Protein 4ILV (pdb70)

Foldseek 3Di:
DADDFADPDPQDDPDAAADQELDDPPADAFKEKEKEFEAEPVRAGAWFKKKWKAAAGQAGHGDPPDRRRTHMDTAHPRRMGMHIGHFHHDDPQDWGWMWIWIGGPPGDIGTHIAHEPPTPCLVVRPRRDPSRYWDWDDDPSHIYTYDYHYDHDDD/DPPPFDDFDDQDDQDDPDAAADQELDDPPADAFKEKEKEFEAENVRAGAWFKKKWKAAAGQAQHGDNPDRRRTHIYTAHPRRMGMHIHHFGHDDPQDWGWMWIWIGRVPHDIGTHIAHEPPTPCLVVRPRRDPSRYWDWDDDVRHIYTYDYGYDHDD

Organism: Streptomyces sp. (strain SirexAA-E / ActE) (NCBI:txid862751)

B-factor: mean 39.48, std 14.82, range [15.06, 127.81]

InterPro domains:
  IPR000627 Intradiol ring-cleavage dioxygenase, C-terminal [PF00775] (84-201)
  IPR003610 Carbohydrate binding module family 5/12 [PF02839] (248-289)
  IPR003610 Carbohydrate binding module family 5/12 [SM00495] (245-291)
  IPR006311 Twin-arginine translocation pathway, signal sequence [PS51318] (1-56)
  IPR015889 Intradiol ring-cleavage dioxygenase, core [G3DSA:2.60.130.10] (74-230)
  IPR015889 Intradiol ring-cleavage dioxygenase, core [SSF49482] (76-228)
  IPR036573 Carbohydrate-binding module superfamily 5/12 [SSF51055] (248-289)
  IPR050770 Intradiol Ring-Cleavage Dioxygenase [PTHR33711] (16-232)

Secondary structure (DSSP, 8-state):
-PPPP----TT--S-PPB-SB---TTS-S-EEEEEEEEE-TTS-B-SS-EEEEE---TTS---SSS-TTEEEEE--TT-EEEEEEEPPPPBTTB-SEEEEEEE-TTSPPEEEEEE-TT-GGGTT-TT--GGGBPEEEEETTEEEEE--EE-----/---SPPPP----TT--SSPPB-SB---TTS-S-EEEEEEEEE-TTS-B--S-EEEEE---TTS---SSS-TTEEEEE--TT-EEEEEEEPPPPBTTB-SEEEEEEE-TTSPPEEEEEE-TT-GGGTT-TT--GGGBPEEEEETTEEEEE--EE-S--

Radius of gyration: 21.74 Å; Cα contacts (8 Å, |Δi|>4): 785; chains: 2; bounding box: 46×44×64 Å

Solvent-accessible surface area: 14385 Å² total; per-residue (Å²): 143,83,11,45,102,30,124,71,26,111,66,40,34,84,128,10,41,106,92,68,43,22,14,78,113,99,32,96,34,57,67,2,51,0,43,9,98,0,47,1,151,49,97,113,67,22,82,31,0,37,0,14,1,3,2,1,47,54,24,0,35,24,40,86,137,24,66,54,22,3,0,34,15,124,5,36,102,83,0,35,5,63,0,107,0,3,9,1,7,25,18,36,47,34,1,43,4,0,6,0,26,1,64,5,96,84,112,102,71,36,24,0,1,0,0,2,60,56,23,27,2,22,75,28,12,105,63,43,40,90,62,0,58,2,110,35,169,96,44,71,128,5,82,67,2,74,17,66,0,25,14,82,28,78,84,168,16,100,116,57,15,46,107,24,106,73,19,107,85,42,36,82,132,9,42,101,87,68,42,20,14,80,113,100,34,94,34,68,68,2,46,0,18,4,22,0,1,3,125,70,24,121,31,30,83,27,0,49,0,15,1,5,2,1,47,59,65,11,60,32,37,93,131,26,67,50,22,4,0,33,14,121,5,37,99,73,0,36,5,63,0,105,0,4,13,1,9,70,36,124,66,34,2,44,4,1,8,0,30,1,46,4,88,81,131,124,75,28,21,0,1,0,0,0,51,78,23,103,69,21,126,107,15,112,56,46,39,90,62,0,59,2,38,20,30,98,40,74,131,6,67,48,0,7,16,33,0,21,14,91,24,117

Structure (mmCIF, N/CA/C/O backbone):
data_4ILV
#
_entry.id   4ILV
#
_cell.length_a   62.463
_cell.length_b   62.463
_cell.length_c   195.997
_cell.angle_alpha   90.000
_cell.angle_beta   90.000
_cell.angle_gamma   90.000
#
_symmetry.space_group_name_H-M   'P 43 21 2'
#
loop_
_entity.id
_entity.type
_entity.pdbx_description
1 polymer 'Intradiol ring-cleavage dioxygenase'
2 non-polymer 'FE (III) ION'
3 non-polymer 1,2-ETHANEDIOL
4 water water
#
loop_
_atom_site.group_PDB
_atom_si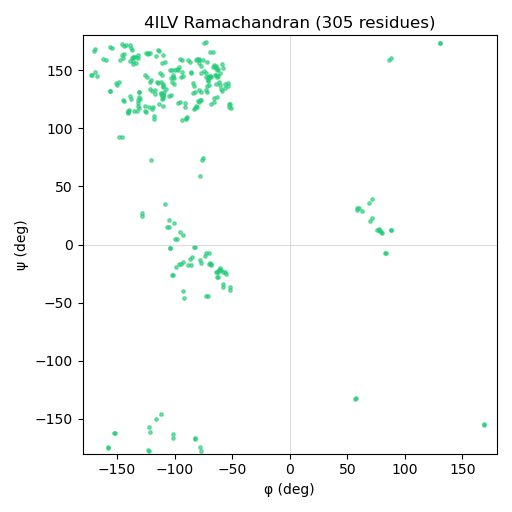te.id
_atom_site.type_symbol
_atom_site.label_atom_id
_atom_site.label_alt_id
_atom_site.label_comp_id
_atom_site.label_asym_id
_atom_site.label_entity_id
_atom_site.label_seq_id
_atom_site.pdbx_PDB_ins_code
_atom_site.Cartn_x
_atom_site.Cartn_y
_atom_site.Cartn_z
_atom_site.occupancy
_atom_site.B_iso_or_equiv
_atom_site.auth_seq_id
_atom_site.auth_comp_id
_atom_site.auth_asym_id
_atom_site.auth_atom_id
_atom_site.pdbx_PDB_model_num
ATOM 1 N N . ASP A 1 34 ? 81.485 -2.568 11.983 1.00 89.68 77 ASP A N 1
ATOM 2 C CA . ASP A 1 34 ? 80.670 -2.734 10.786 1.00 92.41 77 ASP A CA 1
ATOM 3 C C . ASP A 1 34 ? 79.839 -4.007 10.907 1.00 89.75 77 ASP A C 1
ATOM 4 O O . ASP A 1 34 ? 80.228 -5.048 10.367 1.00 87.56 77 ASP A O 1
ATOM 9 N N . PRO A 1 35 ? 78.714 -3.941 11.651 1.00 77.58 78 PRO A N 1
ATOM 10 C CA . PRO A 1 35 ? 78.318 -2.837 12.529 1.00 62.60 78 PRO A CA 1
ATOM 11 C C . PRO A 1 35 ? 78.722 -3.127 13.964 1.00 54.60 78 PRO A C 1
ATOM 12 O O . PRO A 1 35 ? 78.809 -4.291 14.353 1.00 57.03 78 PRO A O 1
ATOM 16 N N . THR A 1 36 ? 78.946 -2.071 14.738 1.00 44.29 79 THR A N 1
ATOM 17 C CA . THR A 1 36 ? 79.430 -2.189 16.111 1.00 41.56 79 THR A CA 1
ATOM 18 C C . THR A 1 36 ? 78.575 -3.142 16.948 1.00 42.10 79 THR A C 1
ATOM 19 O O . THR A 1 36 ? 77.382 -2.911 17.114 1.00 41.66 79 THR A O 1
ATOM 23 N N . PRO A 1 37 ? 79.186 -4.232 17.453 1.00 43.76 80 PRO A N 1
ATOM 24 C CA . PRO A 1 37 ? 78.458 -5.231 18.241 1.00 45.12 80 PRO A CA 1
ATOM 25 C C . PRO A 1 37 ? 77.913 -4.632 19.529 1.00 46.88 80 PRO A C 1
ATOM 26 O O . PRO A 1 37 ? 78.513 -3.709 20.084 1.00 38.84 80 PRO A O 1
ATOM 30 N N . ASP A 1 38 ? 76.793 -5.160 20.011 1.00 48.12 81 ASP A N 1
ATOM 31 C CA . ASP A 1 38 ? 76.228 -4.679 21.268 1.00 48.86 81 ASP A CA 1
ATOM 32 C C . ASP A 1 38 ? 76.707 -5.531 22.442 1.00 49.27 81 ASP A C 1
ATOM 33 O O . ASP A 1 38 ? 77.140 -6.666 22.260 1.00 45.25 81 ASP A O 1
ATOM 38 N N . GLN A 1 39 ? 76.638 -4.968 23.644 1.00 44.57 82 GLN A N 1
ATOM 39 C CA . GLN A 1 39 ? 76.978 -5.698 24.862 1.00 47.21 82 GLN A CA 1
ATOM 40 C C . GLN A 1 39 ? 76.060 -5.252 25.990 1.00 45.25 82 GLN A C 1
ATOM 41 O O . GLN A 1 39 ? 75.310 -4.285 25.851 1.0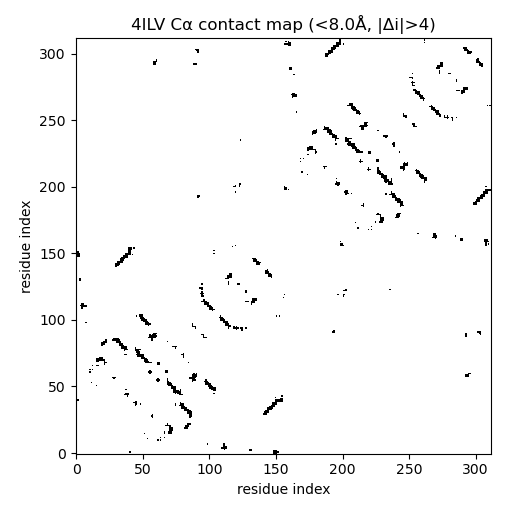0 44.41 82 GLN A O 1
ATOM 47 N N . MET A 1 40 ? 76.110 -5.957 27.110 1.00 45.74 83 MET A N 1
ATOM 48 C CA . MET A 1 40 ? 75.217 -5.632 28.213 1.00 50.13 83 MET A CA 1
ATOM 49 C C . MET A 1 40 ? 75.486 -4.261 28.846 1.00 42.22 83 MET A C 1
ATOM 50 O O . MET A 1 40 ? 76.592 -3.707 28.771 1.00 38.61 83 MET A O 1
ATOM 55 N N . GLU A 1 41 ? 74.437 -3.709 29.440 1.00 44.49 84 GLU A N 1
ATOM 56 C CA . GLU A 1 41 ? 74.485 -2.412 30.099 1.00 45.16 84 GLU A CA 1
ATOM 57 C C . GLU A 1 41 ? 75.294 -2.448 31.398 1.00 45.38 84 GLU A C 1
ATOM 58 O O . GLU A 1 41 ? 76.104 -1.563 31.655 1.00 47.17 84 GLU A O 1
ATOM 64 N N . GLY A 1 42 ? 75.074 -3.481 32.204 1.00 46.99 85 GLY A N 1
ATOM 65 C CA . GLY A 1 42 ? 75.711 -3.587 33.504 1.00 49.24 85 GLY A CA 1
ATOM 66 C C . GLY A 1 42 ? 74.874 -2.884 34.557 1.00 51.66 85 GLY A C 1
ATOM 67 O O . GLY A 1 42 ? 74.018 -2.057 34.222 1.00 51.25 85 GLY A O 1
ATOM 68 N N . PRO A 1 43 ? 75.101 -3.220 35.839 1.00 51.84 86 PRO A N 1
ATOM 69 C CA . PRO A 1 43 ? 74.310 -2.641 36.928 1.00 49.68 86 PRO A CA 1
ATOM 70 C C . PRO A 1 43 ? 74.602 -1.160 37.166 1.00 49.50 86 PRO A C 1
ATOM 71 O O . PRO A 1 43 ? 73.790 -0.488 37.794 1.00 47.73 86 PRO A O 1
ATOM 75 N N . TYR A 1 44 ? 75.720 -0.655 36.645 1.00 47.17 87 TYR A N 1
ATOM 76 C CA . TYR A 1 44 ? 76.206 0.678 37.022 1.00 47.69 87 TYR A CA 1
ATOM 77 C C . TYR A 1 44 ? 75.807 1.833 36.098 1.00 37.62 87 TYR A C 1
ATOM 78 O O . TYR A 1 44 ? 76.336 2.938 36.213 1.00 42.80 87 TYR A O 1
ATOM 87 N N . PHE A 1 45 ? 74.893 1.583 35.172 1.00 36.88 88 PHE A N 1
ATOM 88 C CA . PHE A 1 45 ? 74.360 2.670 34.362 1.00 40.17 88 PHE A CA 1
ATOM 89 C C . PHE A 1 45 ? 73.412 3.554 35.179 1.00 41.61 88 PHE A C 1
ATOM 90 O O . PHE A 1 45 ? 72.672 3.066 36.028 1.00 48.76 88 PHE A O 1
ATOM 98 N N . LYS A 1 46 ? 73.440 4.854 34.912 1.00 42.69 89 LYS A N 1
ATOM 99 C CA . LYS A 1 46 ? 72.474 5.784 35.484 1.00 46.40 89 LYS A CA 1
ATOM 100 C C . LYS A 1 46 ? 71.926 6.651 34.353 1.00 45.29 89 LYS A C 1
ATOM 101 O O . LYS A 1 46 ? 72.692 7.281 33.617 1.00 38.95 89 LYS A O 1
ATOM 107 N N . PRO A 1 47 ? 70.594 6.667 34.192 1.00 51.19 90 PRO A N 1
ATOM 108 C CA . PRO A 1 47 ? 70.010 7.544 33.173 1.00 50.86 90 PRO A CA 1
ATOM 109 C C . PRO A 1 47 ? 70.215 9.006 33.557 1.00 47.57 90 PRO A C 1
ATOM 110 O O . PRO A 1 47 ? 70.579 9.288 34.699 1.00 40.55 90 PRO A O 1
ATOM 114 N N . ASP A 1 48 ? 70.004 9.905 32.600 1.00 47.45 91 ASP A N 1
ATOM 115 C CA . ASP A 1 48 ? 70.037 11.345 32.831 1.00 44.79 91 ASP A CA 1
ATOM 116 C C . ASP A 1 48 ? 71.429 11.900 33.088 1.00 43.37 91 ASP A C 1
ATOM 117 O O . ASP A 1 48 ? 71.587 12.780 33.931 1.00 46.34 91 ASP A O 1
ATOM 122 N N . SER A 1 49 ? 72.433 11.396 32.365 1.00 30.16 92 SER A N 1
ATOM 123 C CA . SER A 1 49 ? 73.781 11.949 32.452 1.00 28.68 92 SER A CA 1
ATOM 124 C C . SER A 1 49 ? 73.725 13.382 31.929 1.00 29.17 92 SER A C 1
ATOM 125 O O . SER A 1 49 ? 72.853 13.710 31.126 1.00 29.53 92 SER A O 1
ATOM 128 N N . PRO A 1 50 ? 74.631 14.249 32.414 1.00 31.20 93 PRO A N 1
ATOM 129 C CA . PRO A 1 50 ? 74.693 15.632 31.933 1.00 31.60 93 PRO A CA 1
ATOM 130 C C . PRO A 1 50 ? 75.332 15.689 30.549 1.00 34.34 93 PRO A C 1
ATOM 131 O O . PRO A 1 50 ? 76.046 14.765 30.169 1.00 27.88 93 PRO A O 1
ATOM 135 N N . PRO A 1 51 ? 75.083 16.764 29.794 1.00 28.50 94 PRO A N 1
ATOM 136 C CA . PRO A 1 51 ? 75.822 16.885 28.531 1.00 29.04 94 PRO A CA 1
ATOM 137 C C . PRO A 1 51 ? 77.232 17.443 28.750 1.00 31.28 94 PRO A C 1
ATOM 138 O O . PRO A 1 51 ? 77.388 18.565 29.258 1.00 34.65 94 PRO A O 1
ATOM 142 N N . ARG A 1 52 ? 78.239 16.655 28.382 1.00 27.69 95 ARG A N 1
ATOM 143 C CA . ARG A 1 52 ? 79.636 17.090 28.412 1.00 29.74 95 ARG A CA 1
ATOM 144 C C . ARG A 1 52 ? 80.537 16.119 27.659 1.00 29.90 95 ARG A C 1
ATOM 145 O O . ARG A 1 52 ? 80.335 14.910 27.716 1.00 27.79 95 ARG A O 1
ATOM 153 N N . THR A 1 53 ? 81.570 16.640 27.002 1.00 21.16 96 THR A N 1
ATOM 154 C CA . THR A 1 53 ? 82.527 15.775 26.309 1.00 26.30 96 THR A CA 1
ATOM 155 C C . THR A 1 53 ? 83.736 15.515 27.196 1.00 25.01 96 THR A C 1
ATOM 156 O O . THR A 1 53 ? 84.510 14.595 26.944 1.00 30.90 96 THR A O 1
ATOM 160 N N . SER A 1 54 ? 83.900 16.340 28.235 1.00 26.34 97 SER A N 1
ATOM 161 C CA . SER A 1 54 ? 85.015 16.163 29.155 1.00 24.70 97 SER A CA 1
ATOM 162 C C . SER A 1 54 ? 84.534 15.682 30.522 1.00 28.76 97 SER A C 1
ATOM 163 O O . SER A 1 54 ? 83.659 16.297 31.123 1.00 28.06 97 SER A O 1
ATOM 166 N N . LEU A 1 55 ? 85.117 14.595 31.019 1.00 30.73 98 LEU A N 1
ATOM 167 C CA . LEU A 1 55 ? 84.703 14.034 32.301 1.00 29.27 98 LEU A CA 1
ATOM 168 C C . LEU A 1 55 ? 85.702 14.359 33.396 1.00 31.00 98 LEU A C 1
ATOM 169 O O . LEU A 1 55 ? 85.502 13.986 34.545 1.00 29.23 98 LEU A O 1
ATOM 174 N N . VAL A 1 56 ? 86.797 15.021 33.039 1.00 30.67 99 VAL A N 1
ATOM 175 C CA . VAL A 1 56 ? 87.896 15.206 33.979 1.00 31.11 99 VAL A CA 1
ATOM 176 C C . VAL A 1 56 ? 88.462 16.607 33.933 1.00 44.10 99 VAL A C 1
ATOM 177 O O . VAL A 1 56 ? 88.170 17.374 33.021 1.00 41.07 99 VAL A O 1
ATOM 181 N N . THR A 1 57 ? 89.276 16.933 34.932 1.00 50.98 100 THR A N 1
ATOM 182 C CA . THR A 1 57 ? 90.078 18.146 34.901 1.00 53.10 100 THR A CA 1
ATOM 183 C C . THR A 1 57 ? 91.548 17.754 35.058 1.00 56.65 100 THR A C 1
ATOM 184 O O . THR A 1 57 ? 91.886 16.567 35.119 1.00 47.06 100 THR A O 1
ATOM 188 N N . SER A 1 58 ? 92.417 18.756 35.118 1.00 71.68 101 SER A N 1
ATOM 189 C CA . SER A 1 58 ? 93.836 18.539 35.371 1.00 74.34 101 SER A CA 1
ATOM 190 C C . SER A 1 58 ? 94.051 17.938 36.760 1.00 70.07 101 SER A C 1
ATOM 191 O O . SER A 1 58 ? 95.018 17.215 36.992 1.00 74.39 101 SER A O 1
ATOM 194 N N . SER A 1 59 ? 93.134 18.243 37.674 1.00 60.69 102 SER A N 1
ATOM 195 C CA . SER A 1 59 ? 93.193 17.764 39.053 1.00 52.49 102 SER A CA 1
ATOM 196 C C . SER A 1 59 ? 92.583 16.362 39.272 1.00 46.45 102 SER A C 1
ATOM 197 O O . SER A 1 59 ? 92.719 15.777 40.343 1.00 44.71 102 SER A O 1
ATOM 200 N N . THR A 1 60 ? 91.880 15.840 38.273 1.00 38.29 103 THR A N 1
ATOM 201 C CA . THR A 1 60 ? 91.363 14.482 38.353 1.00 29.34 103 THR A CA 1
ATOM 202 C C . THR A 1 60 ? 92.536 13.506 38.371 1.00 37.83 103 THR A C 1
ATOM 203 O O . THR A 1 60 ? 93.383 13.545 37.478 1.00 38.74 103 THR A O 1
ATOM 207 N N . PRO A 1 61 ? 92.593 12.619 39.373 1.00 32.16 104 PRO A N 1
ATOM 208 C CA . PRO A 1 61 ? 93.654 11.601 39.417 1.00 28.03 104 PRO A CA 1
ATOM 209 C C . PRO A 1 61 ? 93.474 10.541 38.316 1.00 24.56 104 PRO A C 1
ATOM 210 O O . PRO A 1 61 ? 92.340 10.191 37.974 1.00 27.36 104 PRO A O 1
ATOM 214 N N . GLY A 1 62 ? 94.585 10.057 37.761 1.00 24.53 105 GLY A N 1
ATOM 215 C CA . GLY A 1 62 ? 94.532 8.998 36.772 1.00 27.29 105 GLY A CA 1
ATOM 216 C C . GLY A 1 62 ? 95.342 9.333 35.544 1.00 30.32 105 GLY A C 1
ATOM 217 O O . GLY A 1 62 ? 95.853 10.443 35.410 1.00 34.93 105 GLY A O 1
ATOM 218 N N . VAL A 1 63 ? 95.466 8.359 34.650 1.00 24.81 106 VAL A N 1
ATOM 219 C CA . VAL A 1 63 ? 96.186 8.540 33.404 1.00 25.08 106 VAL A CA 1
ATOM 220 C C . VAL A 1 63 ? 95.271 9.191 32.364 1.00 18.21 106 VAL A C 1
ATOM 221 O O . VAL A 1 63 ? 94.240 8.618 31.997 1.00 23.20 106 VAL A O 1
ATOM 225 N N . PRO A 1 64 ? 95.627 10.408 31.907 1.00 19.59 107 PRO A N 1
ATOM 226 C CA . PRO A 1 64 ? 94.785 11.109 30.928 1.00 19.71 107 PRO A CA 1
ATOM 227 C C . PRO A 1 64 ? 94.519 10.233 29.711 1.00 20.95 107 PRO A C 1
ATOM 228 O O . PRO A 1 64 ? 95.426 9.546 29.233 1.00 25.73 107 PRO A O 1
ATOM 232 N N . LEU A 1 65 ? 93.287 10.269 29.229 1.00 19.86 108 LEU A N 1
ATOM 233 C CA . LEU A 1 65 ? 92.879 9.516 28.067 1.00 22.78 108 LEU A CA 1
ATOM 234 C C . LEU A 1 65 ? 91.884 10.366 27.301 1.00 23.81 108 LEU A C 1
ATOM 235 O O . LEU A 1 65 ? 90.886 10.810 27.867 1.00 19.42 108 LEU A O 1
ATOM 240 N N . THR A 1 66 ? 92.171 10.627 26.028 1.00 20.62 109 THR A N 1
ATOM 241 C CA . THR A 1 66 ? 91.151 11.167 25.123 1.00 17.53 109 THR A CA 1
ATOM 242 C C . THR A 1 66 ? 90.804 10.084 24.103 1.00 22.73 109 THR A C 1
ATOM 243 O O . THR A 1 66 ? 91.690 9.488 23.490 1.00 23.67 109 THR A O 1
ATOM 247 N N . VAL A 1 67 ? 89.517 9.794 23.973 1.00 22.38 110 VAL A N 1
ATOM 248 C CA . VAL A 1 67 ? 89.030 8.848 22.982 1.00 21.72 110 VAL A CA 1
ATOM 249 C C . VAL A 1 67 ? 88.273 9.639 21.902 1.00 25.20 110 VAL A C 1
ATOM 250 O O . VAL A 1 67 ? 87.411 10.471 22.215 1.00 18.86 110 VAL A O 1
ATOM 254 N N . SER A 1 68 ? 88.584 9.380 20.635 1.00 18.98 111 SER A N 1
ATOM 255 C CA . SER A 1 68 ? 87.887 10.076 19.550 1.00 19.07 111 SER A CA 1
ATOM 256 C C . SER A 1 68 ? 87.652 9.176 18.327 1.00 22.34 111 SER A C 1
ATOM 257 O O . SER A 1 68 ? 88.254 8.114 18.199 1.00 23.41 111 SER A O 1
ATOM 260 N N . GLY A 1 69 ? 86.752 9.604 17.443 1.00 22.70 112 GLY A N 1
ATOM 261 C CA . GLY A 1 69 ? 86.450 8.844 16.243 1.00 23.66 112 GLY A CA 1
ATOM 262 C C . GLY A 1 69 ? 85.215 9.387 15.548 1.00 27.68 112 GLY A C 1
ATOM 263 O O . GLY A 1 69 ? 84.854 10.549 15.726 1.00 29.86 112 GLY A O 1
ATOM 264 N N . TYR A 1 70 ? 84.547 8.535 14.780 1.00 26.93 113 TYR A N 1
ATOM 265 C CA . TYR A 1 70 ? 83.361 8.937 14.039 1.00 19.28 113 TYR A CA 1
ATOM 266 C C . TYR A 1 70 ? 82.252 7.915 14.211 1.00 18.82 113 TYR A C 1
ATOM 267 O O . TYR A 1 70 ? 82.500 6.771 14.598 1.00 25.10 113 TYR A O 1
ATOM 276 N N . VAL A 1 71 ? 81.023 8.332 13.922 1.00 25.02 114 VAL A N 1
ATOM 277 C CA . VAL A 1 71 ? 79.914 7.402 13.848 1.00 25.74 114 VAL A CA 1
ATOM 278 C C . VAL A 1 71 ? 79.486 7.293 12.379 1.00 32.04 114 VAL A C 1
ATOM 279 O O . VAL A 1 71 ? 79.104 8.290 11.775 1.00 29.79 114 VAL A O 1
ATOM 283 N N . PHE A 1 72 ? 79.557 6.093 11.805 1.00 32.76 115 PHE A N 1
ATOM 284 C CA . PHE A 1 72 ? 79.136 5.901 10.414 1.00 31.49 115 PHE A CA 1
ATOM 285 C C . PHE A 1 72 ? 77.835 5.131 10.378 1.00 35.90 115 PHE A C 1
ATOM 286 O O . PHE A 1 72 ? 77.506 4.425 11.329 1.00 30.41 115 PHE A O 1
ATOM 294 N N . GLY A 1 73 ? 77.095 5.281 9.282 1.00 33.15 116 GLY A N 1
ATOM 295 C CA . GLY A 1 73 ? 75.931 4.461 9.027 1.00 34.02 116 GLY A CA 1
ATOM 296 C C . GLY A 1 73 ? 76.261 3.369 8.031 1.00 35.97 116 GLY A C 1
ATOM 297 O O . GLY A 1 73 ? 77.431 3.100 7.776 1.00 37.55 116 GLY A O 1
ATOM 298 N N . ARG A 1 74 ? 75.225 2.766 7.451 1.00 43.46 117 ARG A N 1
ATOM 299 C CA . ARG A 1 74 ? 75.360 1.599 6.579 1.00 53.60 117 ARG A CA 1
ATOM 300 C C . ARG A 1 74 ? 76.177 1.834 5.310 1.00 57.54 117 ARG A C 1
ATOM 301 O O . ARG A 1 74 ? 76.689 0.881 4.717 1.00 52.03 117 ARG A O 1
ATOM 309 N N . ALA A 1 75 ? 76.273 3.077 4.858 1.00 52.98 118 ALA A N 1
ATOM 310 C CA . ALA A 1 75 ? 77.001 3.330 3.617 1.00 51.73 118 ALA A CA 1
ATOM 311 C C . ALA A 1 75 ? 78.371 3.960 3.847 1.00 47.72 118 ALA A C 1
ATOM 312 O O . ALA A 1 75 ? 78.915 4.582 2.938 1.00 44.09 118 ALA A O 1
ATOM 314 N N . CYS A 1 76 ? 78.914 3.800 5.056 1.00 42.93 119 CYS A N 1
ATOM 315 C CA . CYS A 1 76 ? 80.213 4.375 5.415 1.00 42.34 119 CYS A CA 1
ATOM 316 C C . CYS A 1 76 ? 80.190 5.906 5.345 1.00 40.43 119 CYS A C 1
ATOM 317 O O . CYS A 1 76 ? 81.209 6.540 5.093 1.00 43.89 119 CYS A O 1
ATOM 320 N N . LYS A 1 77 ? 79.032 6.508 5.573 1.00 40.15 120 LYS A N 1
ATOM 321 C CA . LYS A 1 77 ? 78.967 7.955 5.585 1.00 42.25 120 LYS A CA 1
ATOM 322 C C . LYS A 1 77 ? 78.709 8.428 7.009 1.00 40.24 120 LYS A C 1
ATOM 323 O O . LYS A 1 77 ? 78.006 7.762 7.765 1.00 35.72 120 LYS A O 1
ATOM 329 N N . PRO A 1 78 ? 79.282 9.582 7.377 1.00 35.65 121 PRO A N 1
ATOM 330 C CA . PRO A 1 78 ? 79.193 10.054 8.760 1.00 33.27 121 PRO A CA 1
ATOM 331 C C . PRO A 1 78 ? 77.743 10.315 9.162 1.00 35.81 121 PRO A C 1
ATOM 332 O O . PRO A 1 78 ? 76.948 10.740 8.325 1.00 32.61 121 PRO A O 1
ATOM 336 N N . LEU A 1 79 ? 77.404 10.055 10.423 1.00 30.58 122 LEU A N 1
ATOM 337 C CA . LEU A 1 79 ? 76.049 10.308 10.914 1.00 29.87 122 LEU A CA 1
ATOM 338 C C . LEU A 1 79 ? 76.018 11.477 11.884 1.00 38.10 122 LEU A C 1
ATOM 339 O O . LEU A 1 79 ? 76.771 11.515 12.865 1.00 30.13 122 LEU A O 1
ATOM 344 N N . THR A 1 80 ? 75.115 12.410 11.626 1.00 35.36 123 THR A N 1
ATOM 345 C CA . THR A 1 80 ? 75.022 13.621 12.422 1.00 40.40 123 THR A CA 1
ATOM 346 C C . THR A 1 80 ? 73.934 13.471 13.501 1.00 41.15 123 THR A C 1
ATOM 347 O O . THR A 1 80 ? 72.974 12.720 13.333 1.00 35.64 123 THR A O 1
ATOM 351 N N . GLY A 1 81 ? 74.107 14.155 14.628 1.00 42.31 124 GLY A N 1
ATOM 352 C CA . GLY A 1 81 ? 73.108 14.134 15.680 1.00 39.57 124 GLY A CA 1
ATOM 353 C C . GLY A 1 81 ? 72.971 12.812 16.422 1.00 33.07 124 GLY A C 1
ATOM 354 O O . GLY A 1 81 ? 71.953 12.551 17.060 1.00 34.87 124 GLY A O 1
ATOM 355 N N . VAL A 1 82 ? 73.990 11.968 16.354 1.00 30.20 125 VAL A N 1
ATOM 356 C CA . VAL A 1 82 ? 73.942 10.720 17.105 1.00 28.16 125 VAL A CA 1
ATOM 357 C C . VAL A 1 82 ? 74.234 10.996 18.566 1.00 28.63 125 VAL A C 1
ATOM 358 O O . VAL A 1 82 ? 75.209 11.672 18.878 1.00 28.05 125 VAL A O 1
ATOM 362 N N . LEU A 1 83 ? 73.390 10.470 19.453 1.00 33.30 126 LEU A N 1
ATOM 363 C CA . LEU A 1 83 ? 73.618 10.554 20.899 1.00 29.53 126 LEU A CA 1
ATOM 364 C C . LEU A 1 83 ? 74.629 9.491 21.356 1.00 29.91 126 LEU A C 1
ATOM 365 O O . LEU A 1 83 ? 74.447 8.301 21.107 1.00 29.14 126 LEU A O 1
ATOM 370 N N . LEU A 1 84 ? 75.709 9.932 22.001 1.00 24.58 127 LEU A N 1
ATOM 371 C CA . LEU A 1 84 ? 76.666 9.032 22.633 1.00 28.97 127 LEU A CA 1
ATOM 372 C C . LEU A 1 84 ? 76.726 9.307 24.142 1.00 25.81 127 LEU A C 1
ATOM 373 O O . LEU A 1 84 ? 77.080 10.399 24.555 1.00 26.67 127 LEU A O 1
ATOM 378 N N . ASP A 1 85 ? 76.379 8.312 24.941 1.00 26.41 128 ASP A N 1
ATOM 379 C CA . ASP A 1 85 ? 76.267 8.464 26.385 1.00 25.22 128 ASP A CA 1
ATOM 380 C C . ASP A 1 85 ? 77.287 7.534 27.023 1.00 24.72 128 ASP A C 1
ATOM 381 O O . ASP A 1 85 ? 77.117 6.318 27.001 1.00 25.38 128 ASP A O 1
ATOM 386 N N . PHE A 1 86 ? 78.354 8.109 27.573 1.00 21.12 129 PHE A N 1
ATOM 387 C CA . PHE A 1 86 ? 79.462 7.328 28.120 1.00 19.96 129 PHE A CA 1
ATOM 388 C C . PHE A 1 86 ? 79.378 7.221 29.644 1.00 24.38 129 PHE A C 1
ATOM 389 O O . PHE A 1 86 ? 78.961 8.162 30.317 1.00 26.00 129 PHE A O 1
ATOM 397 N N . TRP A 1 87 ? 79.758 6.072 30.189 1.00 27.37 130 TRP A N 1
ATOM 398 C CA . TRP A 1 87 ? 80.024 5.985 31.623 1.00 26.01 130 TRP A CA 1
ATOM 399 C C . TRP A 1 87 ? 81.139 4.963 31.887 1.00 28.04 130 TRP A C 1
ATOM 400 O O . TRP A 1 87 ? 81.409 4.107 31.038 1.00 23.20 130 TRP A O 1
ATOM 411 N N . GLN A 1 88 ? 81.795 5.066 33.043 1.00 25.54 131 GLN A N 1
ATOM 412 C CA . GLN A 1 88 ? 82.996 4.270 33.306 1.00 22.33 131 GLN A CA 1
ATOM 413 C C . GLN A 1 88 ? 83.415 4.375 34.755 1.00 21.76 131 GLN A C 1
ATOM 414 O O . GLN A 1 88 ? 82.966 5.268 35.472 1.00 20.79 131 GLN A O 1
ATOM 420 N N . ALA A 1 89 ? 84.314 3.489 35.169 1.00 23.32 132 ALA A N 1
ATOM 421 C CA . ALA A 1 89 ? 84.880 3.572 36.515 1.00 22.52 132 ALA A CA 1
ATOM 422 C C . ALA A 1 89 ? 85.957 4.642 36.569 1.00 24.50 132 ALA A C 1
ATOM 423 O O . ALA A 1 89 ? 86.529 5.007 35.534 1.00 24.72 132 ALA A O 1
ATOM 425 N N . ASP A 1 90 ? 86.243 5.136 37.776 1.00 26.95 133 ASP A N 1
ATOM 426 C CA . ASP A 1 90 ? 87.334 6.080 37.971 1.00 19.76 133 ASP A CA 1
ATOM 427 C C . ASP A 1 90 ? 88.665 5.334 37.966 1.00 20.61 133 ASP A C 1
ATOM 428 O O . ASP A 1 90 ? 88.693 4.136 37.682 1.00 24.62 133 ASP A O 1
ATOM 433 N N . THR A 1 91 ? 89.764 6.028 38.246 1.00 20.68 134 THR A N 1
ATOM 434 C CA . THR A 1 91 ? 91.086 5.396 38.171 1.00 20.94 134 THR A CA 1
ATOM 435 C C . THR A 1 91 ? 91.239 4.229 39.150 1.00 27.17 134 THR A C 1
ATOM 436 O O . THR A 1 91 ? 92.086 3.358 38.969 1.00 28.41 134 THR A O 1
ATOM 440 N N . GLY A 1 92 ? 90.414 4.220 40.190 1.00 26.89 135 GLY A N 1
ATOM 441 C CA . GLY A 1 92 ? 90.483 3.189 41.203 1.00 26.85 135 GLY A CA 1
ATOM 442 C C . GLY A 1 92 ? 89.438 2.106 41.004 1.00 26.23 135 GLY A C 1
ATOM 443 O O . GLY A 1 92 ? 89.279 1.227 41.849 1.00 27.77 135 GLY A O 1
ATOM 444 N N . GLY A 1 93 ? 88.692 2.195 39.910 1.00 24.82 136 GLY A N 1
ATOM 445 C CA . GLY A 1 93 ? 87.734 1.160 39.570 1.00 29.35 136 GLY A CA 1
ATOM 446 C C . GLY A 1 93 ? 86.346 1.327 40.170 1.00 26.81 136 GLY A C 1
ATOM 447 O O . GLY A 1 93 ? 85.532 0.412 40.101 1.00 28.44 136 GLY A O 1
ATOM 448 N N . ALA A 1 94 ? 86.049 2.495 40.727 1.00 27.24 137 ALA A N 1
ATOM 449 C CA . ALA A 1 94 ? 84.727 2.712 41.321 1.00 26.04 137 ALA A CA 1
ATOM 450 C C . ALA A 1 94 ? 83.795 3.496 40.397 1.00 29.05 137 ALA A C 1
ATOM 451 O O . ALA A 1 94 ? 84.221 4.472 39.768 1.00 22.92 137 ALA A O 1
ATOM 453 N N . TYR A 1 95 ? 82.529 3.078 40.322 1.00 30.55 138 TYR A N 1
ATOM 454 C CA . TYR A 1 95 ? 81.513 3.851 39.603 1.00 28.38 138 TYR A CA 1
ATOM 455 C C . TYR A 1 95 ? 80.801 4.762 40.598 1.00 32.75 138 TYR A C 1
ATOM 456 O O . TYR A 1 95 ? 80.629 4.407 41.767 1.00 27.56 138 TYR A O 1
ATOM 465 N N . ASP A 1 96 ? 80.356 5.923 40.134 1.00 32.61 139 ASP A N 1
ATOM 466 C CA . ASP A 1 96 ? 79.640 6.849 41.010 1.00 34.87 139 ASP A CA 1
ATOM 467 C C . ASP A 1 96 ? 78.146 6.563 40.952 1.00 36.66 139 ASP A C 1
ATOM 468 O O . ASP A 1 96 ? 77.508 6.826 39.938 1.00 38.63 139 ASP A O 1
ATOM 473 N N . MET A 1 97 ? 77.597 6.000 42.029 1.00 34.40 140 MET A N 1
ATOM 474 C CA . MET A 1 97 ? 76.167 5.682 42.078 1.00 41.76 140 MET A CA 1
ATOM 475 C C . MET A 1 97 ? 75.321 6.775 42.732 1.00 40.91 140 MET A C 1
ATOM 476 O O . MET A 1 97 ? 74.099 6.796 42.592 1.00 39.04 140 MET A O 1
ATOM 481 N N . THR A 1 98 ? 75.968 7.674 43.460 1.00 38.23 141 THR A N 1
ATOM 482 C CA . THR A 1 98 ? 75.236 8.723 44.157 1.00 36.82 141 THR A CA 1
ATOM 483 C C . THR A 1 98 ? 75.159 9.955 43.256 1.00 37.82 141 THR A C 1
ATOM 484 O O . THR A 1 98 ? 74.126 10.629 43.209 1.00 36.61 141 THR A O 1
ATOM 488 N N . GLY A 1 99 ? 76.258 10.252 42.561 1.00 35.30 142 GLY A N 1
ATOM 489 C CA . GLY A 1 99 ? 76.273 11.328 41.580 1.00 31.37 142 GLY A CA 1
ATOM 490 C C . GLY A 1 99 ? 76.522 10.883 40.147 1.00 34.65 142 GLY A C 1
ATOM 491 O O . GLY A 1 99 ? 76.207 9.752 39.759 1.00 35.20 142 GLY A O 1
ATOM 492 N N . PHE A 1 100 ? 77.131 11.763 39.359 1.00 29.61 143 PHE A N 1
ATOM 493 C CA . PHE A 1 100 ? 77.331 11.478 37.945 1.00 28.74 143 PHE A CA 1
ATOM 494 C C . PHE A 1 100 ? 78.774 11.666 37.519 1.00 30.71 143 PHE A C 1
ATOM 495 O O . PHE A 1 100 ? 79.059 11.891 36.335 1.00 28.67 143 PHE A O 1
ATOM 503 N N . ALA A 1 101 ? 79.699 11.555 38.470 1.00 24.64 144 ALA A N 1
ATOM 504 C CA . ALA A 1 101 ? 81.104 11.581 38.088 1.00 27.71 144 ALA A CA 1
ATOM 505 C C . ALA A 1 101 ? 81.369 10.470 37.060 1.00 24.87 144 ALA A C 1
ATOM 506 O O . ALA A 1 101 ? 80.855 9.355 37.186 1.00 24.05 144 ALA A O 1
ATOM 508 N N . PHE A 1 102 ? 82.152 10.793 36.036 1.00 23.93 145 PHE A N 1
ATOM 509 C CA . PHE A 1 102 ? 82.479 9.850 34.971 1.00 23.47 145 PHE A CA 1
ATOM 510 C C . PHE A 1 102 ? 81.278 9.339 34.214 1.00 25.00 145 PHE A C 1
ATOM 511 O O . PHE A 1 102 ? 81.269 8.213 33.709 1.00 29.24 145 PHE A O 1
ATOM 519 N N . ARG A 1 103 ? 80.272 10.202 34.131 1.00 23.45 146 ARG A N 1
ATOM 520 C CA . ARG A 1 103 ? 79.102 9.982 33.299 1.00 24.57 146 ARG A CA 1
ATOM 521 C C . ARG A 1 103 ? 78.885 11.266 32.498 1.00 26.19 146 ARG A C 1
ATOM 522 O O . ARG A 1 103 ? 78.910 12.367 33.051 1.00 25.45 146 ARG A O 1
ATOM 530 N N . GLY A 1 104 ? 78.693 11.137 31.194 1.00 22.50 147 GLY A N 1
ATOM 531 C CA . GLY A 1 104 ? 78.431 12.301 30.365 1.00 22.88 147 GLY A CA 1
ATOM 532 C C . GLY A 1 104 ? 78.070 11.913 28.938 1.00 27.24 147 GLY A C 1
ATOM 533 O O . GLY A 1 104 ? 78.594 10.935 28.418 1.00 27.08 147 GLY A O 1
ATOM 534 N N . HIS A 1 105 ? 77.182 12.678 28.305 1.00 25.75 148 HIS A N 1
ATOM 535 C CA . HIS A 1 105 ? 76.774 12.380 26.934 1.00 27.97 148 HIS A CA 1
ATOM 536 C C . HIS A 1 105 ? 77.027 13.545 25.989 1.00 29.89 148 HIS A C 1
ATOM 537 O O . HIS A 1 105 ? 77.228 14.691 26.425 1.00 26.31 148 HIS A O 1
ATOM 544 N N . GLN A 1 106 ? 76.979 13.240 24.693 1.00 24.11 149 GLN A N 1
ATOM 545 C CA . GLN A 1 106 ? 77.229 14.221 23.644 1.00 26.54 149 GLN A CA 1
ATOM 546 C C . GLN A 1 106 ? 76.528 13.807 22.358 1.00 28.66 149 GLN A C 1
ATOM 547 O O . GLN A 1 106 ? 76.037 12.687 22.243 1.00 30.64 149 GLN A O 1
ATOM 553 N N . PHE A 1 107 ? 76.486 14.724 21.395 1.00 30.26 150 PHE A N 1
ATOM 554 C CA . PHE A 1 107 ? 75.894 14.466 20.085 1.00 31.78 150 PHE A CA 1
ATOM 555 C C . PHE A 1 107 ? 76.940 14.665 19.002 1.00 36.37 150 PHE A C 1
ATOM 556 O O . PHE A 1 107 ? 77.784 15.564 19.107 1.00 32.41 150 PHE A O 1
ATOM 564 N N . THR A 1 108 ? 76.917 13.817 17.974 1.00 30.76 151 THR A N 1
ATOM 565 C CA . THR A 1 108 ? 77.890 13.968 16.901 1.00 26.84 151 THR A CA 1
ATOM 566 C C . THR A 1 108 ? 77.567 15.204 16.085 1.00 34.39 151 THR A C 1
ATOM 567 O O . THR A 1 108 ? 76.395 15.517 15.842 1.00 38.03 151 THR A O 1
ATOM 571 N N . GLY A 1 109 ? 78.611 15.898 15.644 1.00 43.61 152 GLY A N 1
ATOM 572 C CA . GLY A 1 109 ? 78.425 17.081 14.827 1.00 46.25 152 GLY A CA 1
ATOM 573 C C . GLY A 1 109 ? 78.197 16.771 13.360 1.00 51.19 152 GLY A C 1
ATOM 574 O O . GLY A 1 109 ? 77.923 15.629 12.976 1.00 48.28 152 GLY A O 1
ATOM 575 N N . ALA A 1 110 ? 78.306 17.808 12.538 1.00 54.36 153 ALA A N 1
ATOM 576 C CA . ALA A 1 110 ? 78.102 17.682 11.106 1.00 49.10 153 ALA A CA 1
ATOM 577 C C . ALA A 1 110 ? 79.046 16.656 10.488 1.00 41.51 153 ALA A C 1
ATOM 578 O O . ALA A 1 110 ? 78.664 15.913 9.589 1.00 40.16 153 ALA A O 1
ATOM 580 N N . ASP A 1 111 ? 80.271 16.590 10.994 1.00 39.11 154 ASP A N 1
ATOM 581 C CA . ASP A 1 111 ? 81.248 15.673 10.437 1.00 35.69 154 ASP A CA 1
ATOM 582 C C . ASP A 1 111 ? 81.102 14.254 10.999 1.00 39.39 154 ASP A C 1
ATOM 583 O O . ASP A 1 111 ? 81.830 13.350 10.609 1.00 30.20 154 ASP A O 1
ATOM 588 N N . GLY A 1 112 ? 80.160 14.063 11.919 1.00 35.67 155 GLY A N 1
ATOM 589 C CA . GLY A 1 112 ? 79.937 12.751 12.508 1.00 28.08 155 GLY A CA 1
ATOM 590 C C . GLY A 1 112 ? 80.959 12.353 13.563 1.00 29.82 155 GLY A C 1
ATOM 591 O O . GLY A 1 112 ? 81.023 11.193 13.984 1.00 26.31 155 GLY A O 1
ATOM 592 N N . SER A 1 113 ? 81.759 13.314 14.012 1.00 29.74 156 SER A N 1
ATOM 593 C CA . SER A 1 113 ? 82.837 13.004 14.949 1.00 26.27 156 SER A CA 1
ATOM 594 C C . SER A 1 113 ? 82.390 13.055 16.397 1.00 26.77 156 SER A C 1
ATOM 595 O O . SER A 1 113 ? 81.391 13.690 16.707 1.00 26.60 156 SER A O 1
ATOM 598 N N . PHE A 1 114 ? 83.141 12.388 17.273 1.00 24.46 157 PHE A N 1
ATOM 599 C CA . PHE A 1 114 ? 82.984 12.573 18.725 1.00 25.33 157 PHE A CA 1
ATOM 600 C C . PHE A 1 114 ? 84.353 12.661 19.394 1.00 29.04 157 PHE A C 1
ATOM 601 O O . PHE A 1 114 ? 85.355 12.230 18.812 1.00 23.81 157 PHE A O 1
ATOM 609 N N . THR A 1 115 ? 84.375 13.215 20.609 1.00 25.96 158 THR A N 1
ATOM 610 C CA A THR A 1 115 ? 85.566 13.231 21.445 0.67 27.13 158 THR A CA 1
ATOM 611 C CA B THR A 1 115 ? 85.572 13.239 21.451 0.33 26.60 158 THR A CA 1
ATOM 612 C C . THR A 1 115 ? 85.183 13.066 22.902 1.00 23.82 158 THR A C 1
ATOM 613 O O . THR A 1 115 ? 84.202 13.650 23.359 1.00 30.08 158 THR A O 1
ATOM 620 N N . LEU A 1 116 ? 85.975 12.287 23.628 1.00 17.46 159 LEU A N 1
ATOM 621 C CA . LEU A 1 116 ? 85.738 12.079 25.056 1.00 21.00 159 LEU A CA 1
ATOM 622 C C . LEU A 1 116 ? 87.038 12.263 25.802 1.00 23.21 159 LEU A C 1
ATOM 623 O O . LEU A 1 116 ? 87.981 11.502 25.596 1.00 24.67 159 LEU A O 1
ATOM 628 N N . ARG A 1 117 ? 87.105 13.289 26.646 1.00 20.14 160 ARG A N 1
ATOM 629 C CA . ARG A 1 117 ? 88.291 13.485 27.473 1.00 15.84 160 ARG A CA 1
ATOM 630 C C . ARG A 1 117 ? 88.046 12.885 28.848 1.00 23.75 160 ARG A C 1
ATOM 631 O O . ARG A 1 117 ? 87.106 13.284 29.541 1.00 23.89 160 ARG A O 1
ATOM 639 N N . THR A 1 118 ? 88.893 11.946 29.256 1.00 22.82 161 THR A N 1
ATOM 640 C CA . THR A 1 118 ? 88.615 11.195 30.481 1.00 21.22 161 THR A CA 1
ATOM 641 C C . THR A 1 118 ? 89.933 10.719 31.092 1.00 19.61 161 THR A C 1
ATOM 642 O O . THR A 1 118 ? 90.980 11.279 30.788 1.00 19.59 161 THR A O 1
ATOM 646 N N . ILE A 1 119 ? 89.897 9.731 31.984 1.00 22.00 162 ILE A N 1
ATOM 647 C CA . ILE A 1 119 ? 91.142 9.066 32.395 1.00 17.79 162 ILE A CA 1
ATOM 648 C C . ILE A 1 119 ? 90.980 7.577 32.144 1.00 21.72 162 ILE A C 1
ATOM 649 O O . ILE A 1 119 ? 89.866 7.105 31.944 1.00 21.58 162 ILE A O 1
ATOM 654 N N . VAL A 1 120 ? 92.078 6.840 32.148 1.00 20.74 163 VAL A N 1
ATOM 655 C CA . VAL A 1 120 ? 91.998 5.409 31.897 1.00 25.70 163 VAL A CA 1
ATOM 656 C C . VAL A 1 120 ? 91.228 4.794 33.057 1.00 26.80 163 VAL A C 1
ATOM 657 O O . VAL A 1 120 ? 91.616 4.977 34.207 1.00 24.31 163 VAL A O 1
ATOM 661 N N . PRO A 1 121 ? 90.108 4.101 32.772 1.00 20.71 164 PRO A N 1
ATOM 662 C CA . PRO A 1 121 ? 89.363 3.522 33.900 1.00 24.68 164 PRO A CA 1
ATOM 663 C C . PRO A 1 121 ? 90.167 2.444 34.624 1.00 23.21 164 PRO A C 1
ATOM 664 O O . PRO A 1 121 ? 90.940 1.709 34.005 1.00 23.56 164 PRO A O 1
ATOM 668 N N . GLY A 1 122 ? 89.982 2.364 35.935 1.00 21.26 165 GLY A N 1
ATOM 669 C CA . GLY A 1 122 ? 90.657 1.363 36.733 1.00 21.19 165 GLY A CA 1
ATOM 670 C C . GLY A 1 122 ? 89.974 0.005 36.658 1.00 27.15 165 GLY A C 1
ATOM 671 O O . GLY A 1 122 ? 88.796 -0.103 36.293 1.00 23.04 165 GLY A O 1
ATOM 672 N N . LEU A 1 123 ? 90.727 -1.039 36.992 1.00 27.59 166 LEU A N 1
ATOM 673 C CA . LEU A 1 123 ? 90.181 -2.389 37.066 1.00 27.47 166 LEU A CA 1
ATOM 674 C C . LEU A 1 123 ? 89.355 -2.616 38.339 1.00 30.59 166 LEU A C 1
ATOM 675 O O . LEU A 1 123 ? 89.672 -2.071 39.409 1.00 25.45 166 LEU A O 1
ATOM 680 N N . TYR A 1 124 ? 88.336 -3.464 38.216 1.00 29.02 167 TYR A N 1
ATOM 681 C CA . TYR A 1 124 ? 87.516 -3.879 39.346 1.00 34.82 167 TYR A CA 1
ATOM 682 C C . TYR A 1 124 ? 87.215 -5.383 39.231 1.00 31.89 167 TYR A C 1
ATOM 683 O O . TYR A 1 124 ? 87.575 -5.991 38.223 1.00 29.68 167 TYR A O 1
ATOM 692 N N . PRO A 1 125 ? 86.613 -6.005 40.278 1.00 34.97 168 PRO A N 1
ATOM 693 C CA . PRO A 1 125 ? 86.577 -7.475 40.232 1.00 33.21 168 PRO A CA 1
ATOM 694 C C . PRO A 1 125 ? 85.867 -8.119 39.028 1.00 36.23 168 PRO A C 1
ATOM 695 O O . PRO A 1 125 ? 84.753 -7.750 38.649 1.00 36.48 168 PRO A O 1
ATOM 699 N N . GLY A 1 126 ? 86.551 -9.090 38.431 1.00 32.04 169 GLY A N 1
ATOM 700 C CA . GLY A 1 126 ? 85.976 -9.922 37.398 1.00 36.53 169 GLY A CA 1
ATOM 701 C C . GLY A 1 126 ? 85.982 -9.361 35.986 1.00 38.61 169 GLY A C 1
ATOM 702 O O . GLY A 1 126 ? 85.637 -10.073 35.053 1.00 46.48 169 GLY A O 1
ATOM 703 N N . ARG A 1 127 ? 86.370 -8.104 35.810 1.00 32.77 170 ARG A N 1
ATOM 704 C CA . ARG A 1 127 ? 86.263 -7.495 34.483 1.00 33.37 170 ARG A CA 1
ATOM 705 C C . ARG A 1 127 ? 87.586 -6.950 33.984 1.00 31.95 170 ARG A C 1
ATOM 706 O O . ARG A 1 127 ? 88.384 -6.397 34.748 1.00 30.69 170 ARG A O 1
ATOM 714 N N . THR A 1 128 ? 87.793 -7.069 32.679 1.00 31.90 171 THR A N 1
ATOM 715 C CA . THR A 1 128 ? 88.891 -6.373 32.035 1.00 27.69 171 THR A CA 1
ATOM 716 C C . THR A 1 128 ? 88.554 -4.882 31.963 1.00 29.14 171 THR A C 1
ATOM 717 O O . THR A 1 128 ? 87.450 -4.468 32.324 1.00 28.66 171 THR A O 1
ATOM 721 N N . ARG A 1 129 ? 89.508 -4.075 31.513 1.00 25.50 172 ARG A N 1
ATOM 722 C CA . ARG A 1 129 ? 89.316 -2.634 31.458 1.00 22.42 172 ARG A CA 1
ATOM 723 C C . ARG A 1 129 ? 88.336 -2.236 30.330 1.00 29.13 172 ARG A C 1
ATOM 724 O O . ARG A 1 129 ? 88.438 -2.741 29.205 1.00 22.47 172 ARG A O 1
ATOM 732 N N . HIS A 1 130 ? 87.409 -1.320 30.611 1.00 26.92 173 HIS A N 1
ATOM 733 C CA . HIS A 1 130 ? 86.403 -0.939 29.613 1.00 25.31 173 HIS A CA 1
ATOM 734 C C . HIS A 1 130 ? 85.756 0.412 29.882 1.00 22.89 173 HIS A C 1
ATOM 735 O O . HIS A 1 130 ? 85.716 0.881 31.006 1.00 21.49 173 HIS A O 1
ATOM 742 N N . ILE A 1 131 ? 85.199 1.001 28.831 1.00 22.58 174 ILE A N 1
ATOM 743 C CA . ILE A 1 131 ? 84.354 2.180 28.946 1.00 21.94 174 ILE A CA 1
ATOM 744 C C . ILE A 1 131 ? 82.980 1.828 28.384 1.00 27.04 174 ILE A C 1
ATOM 745 O O . ILE A 1 131 ? 82.885 1.265 27.290 1.00 25.89 174 ILE A O 1
ATOM 750 N N . HIS A 1 132 ? 81.912 2.151 29.113 1.00 21.46 175 HIS A N 1
ATOM 751 C CA . HIS A 1 132 ? 80.575 1.846 28.621 1.00 22.16 175 HIS A CA 1
ATOM 752 C C . HIS A 1 132 ? 80.054 2.949 27.704 1.00 24.07 175 HIS A C 1
ATOM 753 O O . HIS A 1 132 ? 80.353 4.116 27.911 1.00 23.66 175 HIS A O 1
ATOM 760 N N . VAL A 1 133 ? 79.253 2.580 26.711 1.00 20.22 176 VAL A N 1
ATOM 761 C CA . VAL A 1 133 ? 78.646 3.575 25.834 1.00 20.72 176 VAL A CA 1
ATOM 762 C C . VAL A 1 133 ? 77.287 3.123 25.289 1.00 27.12 176 VAL A C 1
ATOM 763 O O . VAL A 1 133 ? 77.095 1.956 24.909 1.00 32.03 176 VAL A O 1
ATOM 767 N N . LYS A 1 134 ? 76.334 4.050 25.278 1.00 25.52 177 LYS A N 1
ATOM 768 C CA . LYS A 1 134 ? 75.080 3.855 24.554 1.00 24.80 177 LYS A CA 1
ATOM 769 C C . LYS A 1 134 ? 75.047 4.823 23.373 1.00 28.24 177 LYS A C 1
ATOM 770 O O . LYS A 1 134 ? 75.277 6.015 23.556 1.00 32.09 177 LYS A O 1
ATOM 776 N N . ALA A 1 135 ? 74.756 4.309 22.176 1.00 25.94 178 ALA A N 1
ATOM 777 C CA . ALA A 1 135 ? 74.684 5.123 20.967 1.00 29.89 178 ALA A CA 1
ATOM 778 C C . ALA A 1 135 ? 73.276 5.095 20.394 1.00 32.35 178 ALA A C 1
ATOM 779 O O . ALA A 1 135 ? 72.675 4.028 20.259 1.00 35.35 178 ALA A O 1
ATOM 781 N N . GLN A 1 136 ? 72.743 6.264 20.053 1.00 30.11 179 GLN A N 1
ATOM 782 C CA . GLN A 1 136 ? 71.417 6.311 19.464 1.00 29.35 179 GLN A CA 1
ATOM 783 C C . GLN A 1 136 ? 71.342 7.336 18.350 1.00 35.03 179 GLN A C 1
ATOM 784 O O . GLN A 1 136 ? 71.468 8.536 18.592 1.00 32.34 179 GLN A O 1
ATOM 790 N N . ALA A 1 137 ? 71.151 6.843 17.131 1.00 33.94 180 ALA A N 1
ATOM 791 C CA . ALA A 1 137 ? 70.887 7.684 15.978 1.00 36.69 180 ALA A CA 1
ATOM 792 C C . ALA A 1 137 ? 69.459 8.214 16.103 1.00 43.30 180 ALA A C 1
ATOM 793 O O . ALA A 1 137 ? 68.592 7.529 16.647 1.00 41.13 180 ALA A O 1
ATOM 795 N N . PRO A 1 138 ? 69.213 9.438 15.613 1.00 43.60 181 PRO A N 1
ATOM 796 C CA . PRO A 1 138 ? 67.899 10.071 15.741 1.00 48.21 181 PRO A CA 1
ATOM 797 C C . PRO A 1 138 ? 66.773 9.172 15.248 1.00 51.00 181 PRO A C 1
ATOM 798 O O . PRO A 1 138 ? 66.790 8.741 14.090 1.00 53.97 181 PRO A O 1
ATOM 802 N N . GLY A 1 139 ? 65.828 8.871 16.134 1.00 47.91 182 GLY A N 1
ATOM 803 C CA . GLY A 1 139 ? 64.652 8.092 15.782 1.00 52.92 182 GLY A CA 1
ATOM 804 C C . GLY A 1 139 ? 64.893 6.601 15.686 1.00 50.83 182 GLY A C 1
ATOM 805 O O . GLY A 1 139 ? 64.056 5.859 15.183 1.00 53.81 182 GLY A O 1
ATOM 806 N N . ARG A 1 140 ? 66.050 6.162 16.159 1.00 43.96 183 ARG A N 1
ATOM 807 C CA . ARG A 1 140 ? 66.411 4.751 16.100 1.00 48.17 183 ARG A CA 1
ATOM 808 C C . ARG A 1 140 ? 66.553 4.148 17.504 1.00 47.94 183 ARG A C 1
ATOM 809 O O . ARG A 1 140 ? 66.673 4.879 18.489 1.00 47.33 183 ARG A O 1
ATOM 817 N N . PRO A 1 141 ? 66.509 2.811 17.603 1.00 43.51 184 PRO A N 1
ATOM 818 C CA . PRO A 1 141 ? 66.797 2.120 18.867 1.00 44.01 184 PRO A CA 1
ATOM 819 C C . PRO A 1 141 ? 68.193 2.421 19.416 1.00 42.17 184 PRO A C 1
ATOM 820 O O . PRO A 1 141 ? 69.100 2.801 18.682 1.00 40.79 184 PRO A O 1
ATOM 824 N N . VAL A 1 142 ? 68.352 2.273 20.723 1.00 41.51 185 VAL A N 1
ATOM 825 C CA . VAL A 1 142 ? 69.634 2.521 21.360 1.00 36.28 185 VAL A CA 1
ATOM 826 C C . VAL A 1 142 ? 70.531 1.298 21.224 1.00 37.31 185 VAL A C 1
ATOM 827 O O . VAL A 1 142 ? 70.102 0.176 21.489 1.00 36.97 185 VAL A O 1
ATOM 831 N N . LEU A 1 143 ? 71.769 1.509 20.791 1.00 38.47 186 LEU A N 1
ATOM 832 C CA . LEU A 1 143 ? 72.785 0.465 20.869 1.00 35.97 186 LEU A CA 1
ATOM 833 C C . LEU A 1 143 ? 73.550 0.577 22.195 1.00 33.12 186 LEU A C 1
ATOM 834 O O . LEU A 1 143 ? 74.141 1.619 22.477 1.00 30.89 186 LEU A O 1
ATOM 839 N N . THR A 1 144 ? 73.542 -0.487 22.999 1.00 29.37 187 THR A N 1
ATOM 840 C CA . THR A 1 144 ? 74.336 -0.529 24.230 1.00 33.28 187 THR A CA 1
ATOM 841 C C . THR A 1 144 ? 75.571 -1.383 24.016 1.00 32.48 187 THR A C 1
ATOM 842 O O . THR A 1 144 ? 75.472 -2.525 23.551 1.00 32.05 187 THR A O 1
ATOM 846 N N . THR A 1 145 ? 76.736 -0.846 24.356 1.00 30.41 188 THR A N 1
ATOM 847 C CA . THR A 1 145 ? 77.969 -1.580 24.095 1.00 30.27 188 THR A CA 1
ATOM 848 C C . THR A 1 145 ? 79.117 -1.125 24.982 1.00 26.30 188 THR A C 1
ATOM 849 O O . THR A 1 145 ? 78.932 -0.310 25.883 1.00 27.64 188 THR A O 1
ATOM 853 N N . GLN A 1 146 ? 80.304 -1.667 24.739 1.00 26.48 189 GLN A N 1
ATOM 854 C CA . GLN A 1 146 ? 81.480 -1.297 25.516 1.00 28.31 189 GLN A CA 1
ATOM 855 C C . GLN A 1 146 ? 82.715 -1.135 24.634 1.00 26.85 189 GLN A C 1
ATOM 856 O O . GLN A 1 146 ? 82.782 -1.699 23.539 1.00 28.70 189 GLN A O 1
ATOM 862 N N . LEU A 1 147 ? 83.697 -0.383 25.120 1.00 23.77 190 LEU A N 1
ATOM 863 C CA . LEU A 1 147 ? 84.976 -0.272 24.426 1.00 19.85 190 LEU A CA 1
ATOM 864 C C . LEU A 1 147 ? 86.100 -0.878 25.254 1.00 24.91 190 LEU A C 1
ATOM 865 O O . LEU A 1 147 ? 86.158 -0.673 26.470 1.00 27.47 190 LEU A O 1
ATOM 870 N N . TYR A 1 148 ? 87.001 -1.605 24.595 1.00 23.71 191 TYR A N 1
ATOM 871 C CA . TYR A 1 148 ? 88.102 -2.282 25.287 1.00 29.05 191 TYR A CA 1
ATOM 872 C C . TYR A 1 148 ? 89.455 -1.710 24.897 1.00 28.60 191 TYR A C 1
ATOM 873 O O . TYR A 1 148 ? 89.564 -0.960 23.925 1.00 28.06 191 TYR A O 1
ATOM 882 N N . PHE A 1 149 ? 90.474 -2.085 25.669 1.00 24.84 192 PHE A N 1
ATOM 883 C CA . PHE A 1 149 ? 91.829 -1.570 25.539 1.00 19.63 192 PHE A CA 1
ATOM 884 C C . PHE A 1 149 ? 92.763 -2.648 25.038 1.00 25.46 192 PHE A C 1
ATOM 885 O O . PHE A 1 149 ? 92.674 -3.792 25.482 1.00 30.87 192 PHE A O 1
ATOM 893 N N . PRO A 1 150 ? 93.684 -2.281 24.129 1.00 27.69 193 PRO A N 1
ATOM 894 C CA . PRO A 1 150 ? 94.622 -3.249 23.563 1.00 34.28 193 PRO A CA 1
ATOM 895 C C . PRO A 1 150 ? 95.658 -3.677 24.589 1.00 34.04 193 PRO A C 1
ATOM 896 O O . PRO A 1 150 ? 96.135 -2.852 25.365 1.00 37.08 193 PRO A O 1
ATOM 900 N N . GLY A 1 151 ? 95.996 -4.960 24.581 1.00 32.22 194 GLY A N 1
ATOM 901 C CA . GLY A 1 151 ? 97.123 -5.468 25.341 1.00 34.74 194 GLY A CA 1
ATOM 902 C C . GLY A 1 151 ? 96.866 -5.698 26.817 1.00 35.53 194 GLY A C 1
ATOM 903 O O . GLY A 1 151 ? 97.796 -5.957 27.574 1.00 36.80 194 GLY A O 1
ATOM 904 N N . GLU A 1 152 ? 95.607 -5.617 27.229 1.00 29.45 195 GLU A N 1
ATOM 905 C CA . GLU A 1 152 ? 95.248 -5.863 28.624 1.00 28.85 195 GLU A CA 1
ATOM 906 C C . GLU A 1 152 ? 95.219 -7.348 28.950 1.00 29.37 195 GLU A C 1
ATOM 907 O O . GLU A 1 152 ? 94.494 -8.102 28.304 1.00 29.73 195 GLU A O 1
ATOM 913 N N . PRO A 1 153 ? 95.989 -7.776 29.968 1.00 38.28 196 PRO A N 1
ATOM 914 C CA . PRO A 1 153 ? 95.976 -9.194 30.337 1.00 39.24 196 PRO A CA 1
ATOM 915 C C . PRO A 1 153 ? 94.562 -9.738 30.564 1.00 34.66 196 PRO A C 1
ATOM 916 O O . PRO A 1 153 ? 94.289 -10.869 30.177 1.00 33.16 196 PRO A O 1
ATOM 920 N N . ARG A 1 154 ? 93.666 -8.940 31.140 1.00 28.29 197 ARG A N 1
ATOM 921 C CA . ARG A 1 154 ? 92.322 -9.434 31.428 1.00 27.42 197 ARG A CA 1
ATOM 922 C C . ARG A 1 154 ? 91.447 -9.660 30.196 1.00 38.78 197 ARG A C 1
ATOM 923 O O . ARG A 1 154 ? 90.364 -10.228 30.291 1.00 31.16 197 ARG A O 1
ATOM 931 N N . ASN A 1 155 ? 91.928 -9.244 29.032 1.00 29.43 198 ASN A N 1
ATOM 932 C CA . ASN A 1 155 ? 91.224 -9.557 27.789 1.00 30.53 198 ASN A CA 1
ATOM 933 C C . ASN A 1 155 ? 91.188 -11.067 27.547 1.00 29.48 198 ASN A C 1
ATOM 934 O O . ASN A 1 155 ? 90.306 -11.567 26.860 1.00 50.25 198 ASN A O 1
ATOM 939 N N . THR A 1 156 ? 92.143 -11.788 28.138 1.00 43.19 199 THR A N 1
ATOM 940 C CA . THR A 1 156 ? 92.180 -13.237 28.016 1.00 45.33 199 THR A CA 1
ATOM 941 C C . THR A 1 156 ? 91.353 -13.926 29.097 1.00 49.20 199 THR A C 1
ATOM 942 O O . THR A 1 156 ? 91.021 -15.100 28.968 1.00 50.88 199 THR A O 1
ATOM 946 N N . THR A 1 157 ? 91.026 -13.211 30.168 1.00 41.31 200 THR A N 1
ATOM 947 C CA . THR A 1 157 ? 90.277 -13.831 31.262 1.00 38.90 200 THR A CA 1
ATOM 948 C C . THR A 1 157 ? 88.795 -13.462 31.246 1.00 44.23 200 THR A C 1
ATOM 949 O O . THR A 1 157 ? 87.957 -14.213 31.742 1.00 47.82 200 THR A O 1
ATOM 953 N N . ASP A 1 158 ? 88.472 -12.310 30.669 1.00 41.55 201 ASP A N 1
ATOM 954 C CA . ASP A 1 158 ? 87.106 -11.800 30.701 1.00 39.32 201 ASP A CA 1
ATOM 955 C C . ASP A 1 158 ? 86.328 -12.309 29.492 1.00 46.44 201 ASP A C 1
ATOM 956 O O . ASP A 1 158 ? 86.563 -11.881 28.362 1.00 50.56 201 ASP A O 1
ATOM 961 N N . ALA A 1 159 ? 85.390 -13.217 29.748 1.00 47.97 202 ALA A N 1
ATOM 962 C CA . ALA A 1 159 ? 84.567 -13.822 28.704 1.00 48.82 202 ALA A CA 1
ATOM 963 C C . ALA A 1 159 ? 83.755 -12.798 27.915 1.00 49.39 202 ALA A C 1
ATOM 964 O O . ALA A 1 159 ? 83.344 -13.062 26.787 1.00 52.73 202 ALA A O 1
ATOM 966 N N . LEU A 1 160 ? 83.522 -11.630 28.505 1.00 48.91 203 LEU A N 1
ATOM 967 C CA . LEU A 1 160 ? 82.742 -10.595 27.835 1.00 50.85 203 LEU A CA 1
ATOM 968 C C . LEU A 1 160 ? 83.549 -9.865 26.767 1.00 38.49 203 LEU A C 1
ATOM 969 O O . LEU A 1 160 ? 82.987 -9.179 25.921 1.00 40.49 203 LEU A O 1
ATOM 974 N N . PHE A 1 161 ? 84.868 -10.013 26.818 1.00 35.16 204 PHE A N 1
ATOM 975 C CA . PHE A 1 161 ? 85.755 -9.295 25.914 1.00 36.68 204 PHE A CA 1
ATOM 976 C C . PHE A 1 161 ? 85.475 -9.659 24.467 1.00 36.50 204 PHE A C 1
ATOM 977 O O . PHE A 1 161 ? 85.206 -10.813 24.160 1.00 38.65 204 PHE A O 1
ATOM 985 N N . ASP A 1 162 ? 85.523 -8.664 23.588 1.00 36.42 205 ASP A N 1
ATOM 986 C CA . ASP A 1 162 ? 85.307 -8.872 22.158 1.00 32.04 205 ASP A CA 1
ATOM 987 C C . ASP A 1 162 ? 86.291 -8.003 21.380 1.00 36.06 205 ASP A C 1
ATOM 988 O O . ASP A 1 162 ? 86.203 -6.776 21.426 1.00 34.95 205 ASP A O 1
ATOM 993 N N . PRO A 1 163 ? 87.227 -8.632 20.650 1.00 38.07 206 PRO A N 1
ATOM 994 C CA . PRO A 1 163 ? 88.240 -7.903 19.877 1.00 38.14 206 PRO A CA 1
ATOM 995 C C . PRO A 1 163 ? 87.637 -6.907 18.882 1.00 36.78 206 PRO A C 1
ATOM 996 O O . PRO A 1 163 ? 88.317 -5.954 18.513 1.00 39.59 206 PRO A O 1
ATOM 1000 N N . ALA A 1 164 ? 86.391 -7.112 18.457 1.00 31.41 207 ALA A N 1
ATOM 1001 C CA . ALA A 1 164 ? 85.743 -6.148 17.560 1.00 31.04 207 ALA A CA 1
ATOM 1002 C C . ALA A 1 164 ? 85.462 -4.819 18.275 1.00 32.05 207 ALA A C 1
ATOM 1003 O O . ALA A 1 164 ? 85.232 -3.798 17.635 1.00 36.29 207 ALA A O 1
ATOM 1005 N N . LEU A 1 165 ? 85.497 -4.823 19.601 1.00 34.39 208 LEU A N 1
ATOM 1006 C CA . LEU A 1 165 ? 85.224 -3.607 20.357 1.00 31.02 208 LEU A CA 1
ATOM 1007 C C . LEU A 1 165 ? 86.504 -2.986 20.923 1.00 33.47 208 LEU A C 1
ATOM 1008 O O . LEU A 1 165 ? 86.447 -2.106 21.801 1.00 26.44 208 LEU A O 1
ATOM 1013 N N . LEU A 1 166 ? 87.656 -3.425 20.410 1.00 29.00 209 LEU A N 1
ATOM 1014 C CA . LEU A 1 166 ? 88.942 -2.829 20.795 1.00 31.01 209 LEU A CA 1
ATOM 1015 C C . LEU A 1 166 ? 89.114 -1.447 20.186 1.00 27.20 209 LEU A C 1
ATOM 1016 O O . LEU A 1 166 ? 88.841 -1.239 19.006 1.00 24.28 209 LEU A O 1
ATOM 1021 N N . MET A 1 167 ? 89.526 -0.497 21.002 1.00 24.53 210 MET A N 1
ATOM 1022 C CA . MET A 1 167 ? 90.041 0.785 20.530 1.00 26.53 210 MET A CA 1
ATOM 1023 C C . MET A 1 167 ? 91.475 0.584 20.067 1.00 27.80 210 MET A C 1
ATOM 1024 O O . MET A 1 167 ? 92.141 -0.352 20.507 1.00 28.86 210 MET A O 1
ATOM 1029 N N . ASN A 1 168 ? 91.957 1.458 19.189 1.00 26.66 211 ASN A N 1
ATOM 1030 C CA . ASN A 1 168 ? 93.395 1.646 19.048 1.00 28.58 211 ASN A CA 1
ATOM 1031 C C . ASN A 1 168 ? 93.802 2.638 20.128 1.00 25.59 211 ASN A C 1
ATOM 1032 O O . ASN A 1 168 ? 93.099 3.598 20.373 1.00 25.43 211 ASN A O 1
ATOM 1037 N N . VAL A 1 169 ? 94.928 2.402 20.782 1.00 26.31 212 VAL A N 1
ATOM 1038 C CA . VAL A 1 169 ? 95.387 3.295 21.841 1.00 26.77 212 VAL A CA 1
ATOM 1039 C C . VAL A 1 169 ? 96.881 3.497 21.730 1.00 27.70 212 VAL A C 1
ATOM 1040 O O . VAL A 1 169 ? 97.633 2.529 21.657 1.00 35.26 212 VAL A O 1
ATOM 1044 N N . ARG A 1 170 ? 97.314 4.751 21.700 1.00 28.06 213 ARG A N 1
ATOM 1045 C CA . ARG A 1 170 ? 98.741 5.028 21.645 1.00 30.31 213 ARG A CA 1
ATOM 1046 C C . ARG A 1 170 ? 99.106 6.072 22.688 1.00 29.79 213 ARG A C 1
ATOM 1047 O O . ARG A 1 170 ? 98.249 6.813 23.167 1.00 28.79 213 ARG A O 1
ATOM 1055 N N . SER A 1 171 ? 100.380 6.131 23.035 1.00 31.26 214 SER A N 1
ATOM 1056 C CA A SER A 1 171 ? 100.828 7.075 24.042 0.45 36.17 214 SER A CA 1
ATOM 1057 C CA B SER A 1 171 ? 100.839 7.075 24.042 0.55 36.13 214 SER A CA 1
ATOM 1058 C C . SER A 1 171 ? 100.791 8.496 23.507 1.00 37.62 214 SER A C 1
ATOM 1059 O O . SER A 1 171 ? 101.013 8.733 22.317 1.00 35.85 214 SER A O 1
ATOM 1064 N N . ALA A 1 172 ? 100.494 9.424 24.404 1.00 39.50 215 ALA A N 1
ATOM 1065 C CA . ALA A 1 172 ? 100.483 10.845 24.118 1.00 32.83 215 ALA A CA 1
ATOM 1066 C C . ALA A 1 172 ? 100.957 11.517 25.410 1.00 38.26 215 ALA A C 1
ATOM 1067 O O . ALA A 1 172 ? 100.159 11.779 26.319 1.00 42.00 215 ALA A O 1
ATOM 1069 N N . GLY A 1 173 ? 102.264 11.753 25.492 1.00 55.14 216 GLY A N 1
ATOM 1070 C CA . GLY A 1 173 ? 102.891 12.277 26.694 1.00 50.75 216 GLY A CA 1
ATOM 1071 C C . GLY A 1 173 ? 102.623 11.406 27.905 1.00 45.10 216 GLY A C 1
ATOM 1072 O O . GLY A 1 173 ? 102.729 10.180 27.838 1.00 44.42 216 GLY A O 1
ATOM 1073 N N . PRO A 1 174 ? 102.241 12.035 29.021 1.00 46.42 217 PRO A N 1
ATOM 1074 C CA . PRO A 1 174 ? 101.978 11.282 30.250 1.00 35.38 217 PRO A CA 1
ATOM 1075 C C . PRO A 1 174 ? 100.662 10.510 30.129 1.00 34.16 217 PRO A C 1
ATOM 1076 O O . PRO A 1 174 ? 100.358 9.715 31.001 1.00 43.84 217 PRO A O 1
ATOM 1080 N N . GLY A 1 175 ? 99.898 10.741 29.059 1.00 32.66 218 GLY A N 1
ATOM 1081 C CA . GLY A 1 175 ? 98.619 10.078 28.892 1.00 31.66 218 GLY A CA 1
ATOM 1082 C C . GLY A 1 175 ? 98.510 9.261 27.616 1.00 35.57 218 GLY A C 1
ATOM 1083 O O . GLY A 1 175 ? 99.520 8.896 27.011 1.00 31.76 218 GLY A O 1
ATOM 1084 N N . ARG A 1 176 ? 97.273 8.967 27.220 1.00 30.42 219 ARG A N 1
ATOM 1085 C CA . ARG A 1 176 ? 97.006 8.111 26.065 1.00 29.37 219 ARG A CA 1
ATOM 1086 C C . ARG A 1 176 ? 95.900 8.658 25.168 1.00 27.98 219 ARG A C 1
ATOM 1087 O O . ARG A 1 176 ? 95.049 9.422 25.614 1.00 27.60 219 ARG A O 1
ATOM 1095 N N . GLU A 1 177 ? 95.911 8.208 23.912 1.00 27.80 220 GLU A N 1
ATOM 1096 C CA . GLU A 1 177 ? 94.964 8.611 22.877 1.00 30.35 220 GLU A CA 1
ATOM 1097 C C . GLU A 1 177 ? 94.249 7.390 22.335 1.00 30.62 220 GLU A C 1
ATOM 1098 O O . GLU A 1 177 ? 94.898 6.516 21.746 1.00 27.71 220 GLU A O 1
ATOM 1104 N N . GLY A 1 178 ? 92.930 7.350 22.484 1.00 25.88 221 GLY A N 1
ATOM 1105 C CA . GLY A 1 178 ? 92.135 6.259 21.949 1.00 25.86 221 GLY A CA 1
ATOM 1106 C C . GLY A 1 178 ? 91.423 6.624 20.653 1.00 27.80 221 GLY A C 1
ATOM 1107 O O . GLY A 1 178 ? 90.964 7.759 20.482 1.00 29.14 221 GLY A O 1
ATOM 1108 N N . THR A 1 179 ? 91.325 5.641 19.756 1.00 27.32 222 THR A N 1
ATOM 1109 C CA . THR A 1 179 ? 90.682 5.779 18.451 1.00 28.13 222 THR A CA 1
ATOM 1110 C C . THR A 1 179 ? 89.683 4.639 18.248 1.00 29.43 222 THR A C 1
ATOM 1111 O O . THR A 1 179 ? 90.038 3.455 18.363 1.00 26.88 222 THR A O 1
ATOM 1115 N N . PHE A 1 180 ? 88.438 4.997 17.950 1.00 27.31 223 PHE A N 1
ATOM 1116 C CA . PHE A 1 180 ? 87.389 4.013 17.712 1.00 33.23 223 PHE A CA 1
ATOM 1117 C C . PHE A 1 180 ? 86.285 4.612 16.860 1.00 34.12 223 PHE A C 1
ATOM 1118 O O . PHE A 1 180 ? 85.828 5.720 17.127 1.00 29.71 223 PHE A O 1
ATOM 1126 N N . ASP A 1 181 ? 85.868 3.883 15.827 1.00 25.55 224 ASP A N 1
ATOM 1127 C CA . ASP A 1 181 ? 84.741 4.294 15.008 1.00 25.87 224 ASP A CA 1
ATOM 1128 C C . ASP A 1 181 ? 83.529 3.389 15.223 1.00 26.00 224 ASP A C 1
ATOM 1129 O O . ASP A 1 181 ? 83.655 2.161 15.233 1.00 29.85 224 ASP A O 1
ATOM 1134 N N . PHE A 1 182 ? 82.350 3.993 15.354 1.00 27.80 225 PHE A N 1
ATOM 1135 C CA . PHE A 1 182 ? 81.113 3.225 15.450 1.00 29.50 225 PHE A CA 1
ATOM 1136 C C . PHE A 1 182 ? 80.521 3.059 14.053 1.00 34.93 225 PHE A C 1
ATOM 1137 O O . PHE A 1 182 ? 80.621 3.960 13.215 1.00 27.25 225 PHE A O 1
ATOM 1145 N N . VAL A 1 183 ? 79.906 1.907 13.810 1.00 31.05 226 VAL A N 1
ATOM 1146 C CA . VAL A 1 183 ? 79.086 1.714 12.618 1.00 29.10 226 VAL A CA 1
ATOM 1147 C C . VAL A 1 183 ? 77.715 1.247 13.099 1.00 31.97 226 VAL A C 1
ATOM 1148 O O . VAL A 1 183 ? 77.599 0.190 13.716 1.00 36.61 226 VAL A O 1
ATOM 1152 N N . LEU A 1 184 ? 76.696 2.068 12.870 1.00 30.88 227 LEU A N 1
ATOM 1153 C CA . LEU A 1 184 ? 75.343 1.763 13.299 1.00 32.73 227 LEU A CA 1
ATOM 1154 C C . LEU A 1 184 ? 74.490 1.305 12.121 1.00 38.73 227 LEU A C 1
ATOM 1155 O O . LEU A 1 184 ? 74.692 1.744 10.987 1.00 35.08 227 LEU A O 1
ATOM 1160 N N . ASP A 1 185 ? 73.513 0.455 12.413 1.00 42.56 228 ASP A N 1
ATOM 1161 C CA . ASP A 1 185 ? 72.602 -0.072 11.404 1.00 40.66 228 ASP A CA 1
ATOM 1162 C C . ASP A 1 185 ? 71.570 0.989 10.990 1.00 49.44 228 ASP A C 1
ATOM 1163 O O . ASP A 1 185 ? 70.399 0.927 11.374 1.00 55.06 228 ASP A O 1
ATOM 1168 N N . VAL A 1 186 ? 72.033 1.959 10.202 1.00 44.88 229 VAL A N 1
ATOM 1169 C CA . VAL A 1 186 ? 71.223 3.077 9.730 1.00 43.02 229 VAL A CA 1
ATOM 1170 C C . VAL A 1 186 ? 71.403 3.223 8.226 1.00 46.77 229 VAL A C 1
ATOM 1171 O O . VAL A 1 186 ? 72.499 3.525 7.755 1.00 42.99 229 VAL A O 1
ATOM 1175 N N . ALA A 1 187 ? 70.316 3.043 7.477 1.00 54.73 230 ALA A N 1
ATOM 1176 C CA . ALA A 1 187 ? 70.364 3.050 6.014 1.00 53.11 230 ALA A CA 1
ATOM 1177 C C . ALA A 1 187 ? 70.782 4.396 5.430 1.00 65.66 230 ALA A C 1
ATOM 1178 O O . ALA A 1 187 ? 70.360 5.455 5.905 1.00 60.00 230 ALA A O 1
ATOM 1180 N N . GLN A 1 188 ? 71.629 4.341 4.401 1.00 44.20 231 GLN A N 1
ATOM 1181 C CA . GLN A 1 188 ? 72.138 5.543 3.749 1.00 44.68 231 GLN A CA 1
ATOM 1182 C C . GLN A 1 188 ? 72.117 5.399 2.220 1.00 43.45 231 GLN A C 1
ATOM 1183 O O . GLN A 1 188 ? 72.281 6.375 1.489 1.00 82.87 231 GLN A O 1
ATOM 1189 N N . ASP B 1 31 ? 101.905 -5.284 27.451 1.00 71.81 74 ASP B N 1
ATOM 1190 C CA . ASP B 1 31 ? 103.202 -4.804 27.913 1.00 73.24 74 ASP B CA 1
ATOM 1191 C C . ASP B 1 31 ? 103.460 -5.252 29.338 1.00 78.00 74 ASP B C 1
ATOM 1192 O O . ASP B 1 31 ? 104.262 -4.662 30.060 1.00 74.55 74 ASP B O 1
ATOM 1197 N N . GLY B 1 32 ? 102.763 -6.307 29.735 1.00 84.68 75 GLY B N 1
ATOM 1198 C CA . GLY B 1 32 ? 103.010 -6.948 31.005 1.00 77.58 75 GLY B CA 1
ATOM 1199 C C . GLY B 1 32 ? 104.248 -7.822 30.929 1.00 79.88 75 GLY B C 1
ATOM 1200 O O . GLY B 1 32 ? 104.176 -9.033 31.127 1.00 77.43 75 GLY B O 1
ATOM 1201 N N . ASP B 1 33 ? 105.383 -7.216 30.594 1.00 83.18 76 ASP B N 1
ATOM 1202 C CA . ASP B 1 33 ? 106.671 -7.816 30.904 1.00 87.48 76 ASP B CA 1
ATOM 1203 C C . ASP B 1 33 ? 107.254 -6.963 32.019 1.00 78.11 76 ASP B C 1
ATOM 1204 O O . ASP B 1 33 ? 108.458 -6.725 32.095 1.00 75.86 76 ASP B O 1
ATOM 1209 N N . ASP B 1 34 ? 106.361 -6.491 32.876 1.00 70.87 77 ASP B N 1
ATOM 1210 C CA . ASP B 1 34 ? 106.719 -5.641 33.991 1.00 73.03 77 ASP B CA 1
ATOM 1211 C C . ASP B 1 34 ? 106.279 -6.366 35.262 1.00 65.74 77 ASP B C 1
ATOM 1212 O O . ASP B 1 34 ? 105.295 -5.985 35.895 1.00 69.13 77 ASP B O 1
ATOM 1217 N N . PRO B 1 35 ? 107.006 -7.431 35.631 1.00 56.09 78 PRO B N 1
ATOM 1218 C CA . PRO B 1 35 ? 106.522 -8.337 36.675 1.00 52.36 78 PRO B CA 1
ATOM 1219 C C . PRO B 1 35 ? 106.445 -7.707 38.065 1.00 47.47 78 PRO B C 1
ATOM 1220 O O . PRO B 1 35 ? 107.179 -6.768 38.386 1.00 40.06 78 PRO B O 1
ATOM 1224 N N . THR B 1 36 ? 105.530 -8.242 38.865 1.00 41.27 79 THR B N 1
ATOM 1225 C CA . THR B 1 36 ? 105.259 -7.772 40.222 1.00 42.19 79 THR B CA 1
ATOM 1226 C C . THR B 1 36 ? 106.540 -7.706 41.064 1.00 40.26 79 THR B C 1
ATOM 1227 O O . THR B 1 36 ? 107.232 -8.702 41.216 1.00 36.12 79 THR B O 1
ATOM 1231 N N . PRO B 1 37 ? 106.872 -6.511 41.571 1.00 37.23 80 PRO B N 1
ATOM 1232 C CA . PRO B 1 37 ? 108.076 -6.281 42.370 1.00 36.27 80 PRO B CA 1
ATOM 1233 C C . PRO B 1 37 ? 108.047 -7.098 43.655 1.00 35.75 80 PRO B C 1
ATOM 1234 O O . PRO B 1 37 ? 106.980 -7.409 44.181 1.00 33.52 80 PRO B O 1
ATOM 1238 N N . ASP B 1 38 ? 109.225 -7.453 44.144 1.00 38.68 81 ASP B N 1
ATOM 1239 C CA . ASP B 1 38 ? 109.351 -8.193 45.383 1.00 44.78 81 ASP B CA 1
ATOM 1240 C C . ASP B 1 38 ? 109.606 -7.235 46.532 1.00 41.79 81 ASP B C 1
ATOM 1241 O O . ASP B 1 38 ? 110.043 -6.098 46.323 1.00 32.40 81 ASP B O 1
ATOM 1246 N N . GLN B 1 39 ? 109.323 -7.693 47.746 1.00 34.66 82 GLN B N 1
ATOM 1247 C CA . GLN B 1 39 ? 109.589 -6.908 48.951 1.00 30.11 82 GLN B CA 1
ATOM 1248 C C . GLN B 1 39 ? 109.995 -7.842 50.084 1.00 45.80 82 GLN B C 1
ATOM 1249 O O . GLN B 1 39 ? 109.901 -9.056 49.945 1.00 43.35 82 GLN B O 1
ATOM 1255 N N . MET B 1 40 ? 110.429 -7.290 51.212 1.00 49.80 83 MET B N 1
ATOM 1256 C CA . MET B 1 40 ? 110.906 -8.149 52.288 1.00 35.06 83 MET B CA 1
ATOM 1257 C C . MET B 1 40 ? 109.800 -9.041 52.849 1.00 34.68 83 MET B C 1
ATOM 1258 O O . MET B 1 40 ? 108.614 -8.710 52.766 1.00 37.77 83 MET B O 1
ATOM 1263 N N . GLU B 1 41 ? 110.205 -10.180 53.405 1.00 50.15 84 GLU B N 1
ATOM 1264 C CA . GLU B 1 41 ? 109.279 -11.138 54.003 1.00 39.72 84 GLU B CA 1
ATOM 1265 C C . GLU B 1 41 ? 108.722 -10.621 55.341 1.00 43.34 84 GLU B C 1
ATOM 1266 O O . GLU B 1 41 ? 107.518 -10.723 55.607 1.00 43.29 84 GLU B O 1
ATOM 1272 N N . GLY B 1 42 ? 109.607 -10.068 56.173 1.00 37.62 85 GLY B N 1
ATOM 1273 C CA . GLY B 1 42 ? 109.238 -9.548 57.483 1.00 31.23 85 GLY B CA 1
ATOM 1274 C C . GLY B 1 42 ? 109.245 -10.630 58.549 1.00 30.71 85 GLY B C 1
ATOM 1275 O O . GLY B 1 42 ? 109.112 -11.811 58.239 1.00 33.28 85 GLY B O 1
ATOM 1276 N N . PRO B 1 43 ? 109.361 -10.233 59.822 1.00 30.49 86 PRO B N 1
ATOM 1277 C CA . PRO B 1 43 ? 109.454 -11.233 60.897 1.00 32.00 86 PRO B CA 1
ATOM 1278 C C . PRO B 1 43 ? 108.187 -12.038 61.165 1.00 32.99 86 PRO B C 1
ATOM 1279 O O . PRO B 1 43 ? 108.274 -13.076 61.817 1.00 34.52 86 PRO B O 1
ATOM 1283 N N . TYR B 1 44 ? 107.032 -11.599 60.686 1.00 32.22 87 TYR B N 1
ATOM 1284 C CA . TYR B 1 44 ? 105.780 -12.224 61.113 1.00 33.06 87 TYR B CA 1
ATOM 1285 C C . TYR B 1 44 ? 105.287 -13.350 60.208 1.00 39.23 87 TYR B C 1
ATOM 1286 O O . TYR B 1 44 ? 104.198 -13.896 60.411 1.00 39.70 87 TYR B O 1
ATOM 1295 N N . PHE B 1 45 ? 106.109 -13.746 59.246 1.00 38.47 88 PHE B N 1
ATOM 1296 C CA . PHE B 1 45 ? 105.730 -14.868 58.398 1.00 39.98 88 PHE B CA 1
ATOM 1297 C C . PHE B 1 45 ? 105.770 -16.181 59.169 1.00 44.26 88 PHE B C 1
ATOM 1298 O O . PHE B 1 45 ? 106.634 -16.379 60.026 1.00 39.33 88 PHE B O 1
ATOM 1306 N N . LYS B 1 46 ? 104.824 -17.062 58.849 1.00 38.80 89 LYS B N 1
ATOM 1307 C CA . LYS B 1 46 ? 104.761 -18.414 59.397 1.00 49.70 89 LYS B CA 1
ATOM 1308 C C . LYS B 1 46 ? 104.545 -19.427 58.278 1.00 53.73 89 LYS B C 1
ATOM 1309 O O . LYS B 1 46 ? 103.555 -19.344 57.546 1.00 52.51 89 LYS B O 1
ATOM 1315 N N . PRO B 1 47 ? 105.466 -20.389 58.130 1.00 51.92 90 PRO B N 1
ATOM 1316 C CA . PRO B 1 47 ? 105.261 -21.444 57.126 1.00 49.44 90 PRO B CA 1
ATOM 1317 C C . PRO B 1 47 ? 104.119 -22.394 57.489 1.00 49.46 90 PRO B C 1
ATOM 1318 O O . PRO B 1 47 ? 103.639 -22.375 58.621 1.00 47.38 90 PRO B O 1
ATOM 1322 N N . ASP B 1 48 ? 103.673 -23.185 56.518 1.00 53.36 91 ASP B N 1
ATOM 1323 C CA . ASP B 1 48 ? 102.690 -24.254 56.744 1.00 54.95 91 ASP B CA 1
ATOM 1324 C C . ASP B 1 48 ? 101.278 -23.764 57.093 1.00 48.91 91 ASP B C 1
ATOM 1325 O O . ASP B 1 48 ? 100.567 -24.393 57.878 1.00 50.14 91 ASP B O 1
ATOM 1330 N N . SER B 1 49 ? 100.869 -22.654 56.487 1.00 46.51 92 SER B N 1
ATOM 1331 C CA . SER B 1 49 ? 99.514 -22.149 56.654 1.00 44.92 92 SER B CA 1
ATOM 1332 C C . SER B 1 49 ? 98.512 -23.133 56.054 1.00 48.25 92 SER B C 1
ATOM 1333 O O . SER B 1 49 ? 98.849 -23.875 55.124 1.00 48.83 92 SER B O 1
ATOM 1336 N N . PRO B 1 50 ? 97.273 -23.141 56.573 1.00 48.24 93 PRO B N 1
ATOM 1337 C CA . PRO B 1 50 ? 96.249 -24.024 56.007 1.00 50.00 93 PRO B CA 1
ATOM 1338 C C . PRO B 1 50 ? 95.788 -23.537 54.643 1.00 50.63 93 PRO B C 1
ATOM 1339 O O . PRO B 1 50 ? 95.933 -22.354 54.341 1.00 48.95 93 PRO B O 1
ATOM 1343 N N . PRO B 1 51 ? 95.241 -24.445 53.820 1.00 51.70 94 PRO B N 1
ATOM 1344 C CA . PRO B 1 51 ? 94.648 -24.052 52.539 1.00 50.33 94 PRO B CA 1
ATOM 1345 C C . PRO B 1 51 ? 93.235 -23.511 52.757 1.00 47.36 94 PRO B C 1
ATOM 1346 O O . PRO B 1 51 ? 92.363 -24.217 53.263 1.00 51.43 94 PRO B O 1
ATOM 1350 N N . ARG B 1 52 ? 93.029 -22.248 52.411 1.00 43.42 95 ARG B N 1
ATOM 1351 C CA . ARG B 1 52 ? 91.716 -21.623 52.521 1.00 48.69 95 ARG B CA 1
ATOM 1352 C C . ARG B 1 52 ? 91.721 -20.286 51.804 1.00 46.93 95 ARG B C 1
ATOM 1353 O O . ARG B 1 52 ? 92.755 -19.627 51.720 1.00 47.81 95 ARG B O 1
ATOM 1361 N N . THR B 1 53 ? 90.573 -19.909 51.254 1.00 45.11 96 THR B N 1
A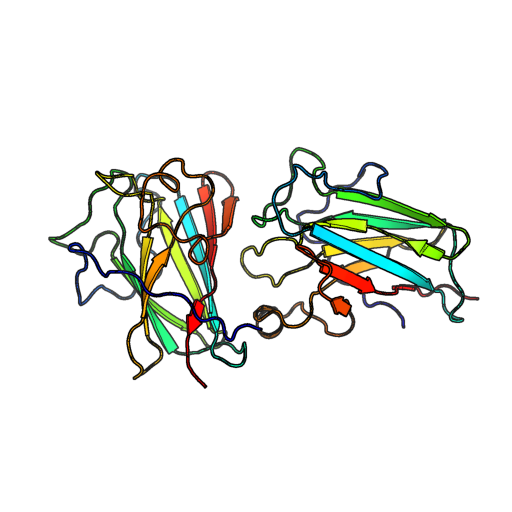TOM 1362 C CA . THR B 1 53 ? 90.439 -18.624 50.584 1.00 37.87 96 THR B CA 1
ATOM 1363 C C . THR B 1 53 ? 89.786 -17.648 51.534 1.00 43.36 96 THR B C 1
ATOM 1364 O O . THR B 1 53 ? 89.887 -16.442 51.361 1.00 51.18 96 THR B O 1
ATOM 1368 N N . SER B 1 54 ? 89.124 -18.178 52.556 1.00 46.53 97 SER B N 1
ATOM 1369 C CA . SER B 1 54 ? 88.476 -17.323 53.537 1.00 49.84 97 SER B CA 1
ATOM 1370 C C . SER B 1 54 ? 89.201 -17.388 54.881 1.00 53.38 97 SER B C 1
ATOM 1371 O O . SER B 1 54 ? 89.457 -18.476 55.408 1.00 52.51 97 SER B O 1
ATOM 1374 N N . LEU B 1 55 ? 89.550 -16.217 55.415 1.00 47.72 98 LEU B N 1
ATOM 1375 C CA . LEU B 1 55 ? 90.249 -16.117 56.692 1.00 45.27 98 LEU B CA 1
ATOM 1376 C C . LEU B 1 55 ? 89.313 -15.667 57.800 1.00 43.25 98 LEU B C 1
ATOM 1377 O O . LEU B 1 55 ? 89.726 -15.525 58.938 1.00 42.08 98 LEU B O 1
ATOM 1382 N N . VAL B 1 56 ? 88.064 -15.380 57.463 1.00 45.38 99 VAL B N 1
ATOM 1383 C CA . VAL B 1 56 ? 87.173 -14.747 58.425 1.00 50.94 99 VAL B CA 1
ATOM 1384 C C . VAL B 1 56 ? 85.778 -15.351 58.404 1.00 59.71 99 VAL B C 1
ATOM 1385 O O . VAL B 1 56 ? 85.441 -16.133 57.520 1.00 67.17 99 VAL B O 1
ATOM 1389 N N . THR B 1 57 ? 84.976 -14.994 59.402 1.00 59.43 100 THR B N 1
ATOM 1390 C CA . THR B 1 57 ? 83.555 -15.297 59.378 1.00 65.39 100 THR B CA 1
ATOM 1391 C C . THR B 1 57 ? 82.778 -13.991 59.502 1.00 71.94 100 THR B C 1
ATOM 1392 O O . THR B 1 57 ? 83.372 -12.912 59.572 1.00 72.38 100 THR B O 1
ATOM 1396 N N . SER B 1 58 ? 81.454 -14.094 59.542 1.00 72.22 101 SER B N 1
ATOM 1397 C CA . SER B 1 58 ? 80.593 -12.934 59.742 1.00 70.02 101 SER B CA 1
ATOM 1398 C C . SER B 1 58 ? 80.846 -12.286 61.104 1.00 66.88 101 SER B C 1
ATOM 1399 O O . SER B 1 58 ? 80.649 -11.082 61.276 1.00 62.63 101 SER B O 1
ATOM 1402 N N . SER B 1 59 ? 81.284 -13.095 62.066 1.00 63.86 102 SER B N 1
ATOM 1403 C CA . SER B 1 59 ? 81.527 -12.626 63.430 1.00 64.34 102 SER B CA 1
ATOM 1404 C C . SER B 1 59 ? 82.925 -12.036 63.668 1.00 63.02 102 SER B C 1
ATOM 1405 O O . SER B 1 59 ? 83.164 -11.393 64.694 1.00 63.34 102 SER B O 1
ATOM 1408 N N . THR B 1 60 ? 83.839 -12.243 62.726 1.00 58.63 103 THR B N 1
ATOM 1409 C CA . THR B 1 60 ? 85.186 -11.696 62.850 1.00 50.84 103 THR B CA 1
ATOM 1410 C C . THR B 1 60 ? 85.107 -10.174 62.857 1.00 43.45 103 THR B C 1
ATOM 1411 O O . THR B 1 60 ? 84.494 -9.572 61.979 1.00 39.81 103 THR B O 1
ATOM 1415 N N . PRO B 1 61 ? 85.707 -9.538 63.871 1.00 38.60 104 PRO B N 1
ATOM 1416 C CA . PRO B 1 61 ? 85.683 -8.071 63.909 1.00 36.08 104 PRO B CA 1
ATOM 1417 C C . PRO B 1 61 ? 86.533 -7.445 62.806 1.00 42.58 104 PRO B C 1
ATOM 1418 O O . PRO B 1 61 ? 87.578 -7.987 62.426 1.00 41.48 104 PRO B O 1
ATOM 1422 N N . GLY B 1 62 ? 86.067 -6.314 62.288 1.00 38.83 105 GLY B N 1
ATOM 1423 C CA . GLY B 1 62 ? 86.809 -5.566 61.297 1.00 32.36 105 GLY B CA 1
ATOM 1424 C C . GLY B 1 62 ? 85.953 -5.205 60.102 1.00 39.80 105 GLY B C 1
ATOM 1425 O O . GLY B 1 62 ? 84.803 -5.633 60.010 1.00 43.31 105 GLY B O 1
ATOM 1426 N N . VAL B 1 63 ? 86.513 -4.398 59.203 1.00 31.78 106 VAL B N 1
ATOM 1427 C CA . VAL B 1 63 ? 85.845 -4.037 57.959 1.00 35.29 106 VAL B CA 1
ATOM 1428 C C . VAL B 1 63 ? 86.049 -5.140 56.929 1.00 32.49 106 VAL B C 1
ATOM 1429 O O . VAL B 1 63 ? 87.180 -5.426 56.547 1.00 33.86 106 VAL B O 1
ATOM 1433 N N . PRO B 1 64 ? 84.955 -5.772 56.489 1.00 34.01 107 PRO B N 1
ATOM 1434 C CA . PRO B 1 64 ? 85.028 -6.857 55.503 1.00 39.98 107 PRO B CA 1
ATOM 1435 C C . PRO B 1 64 ? 85.793 -6.440 54.254 1.00 39.03 107 PRO B C 1
ATOM 1436 O O . PRO B 1 64 ? 85.591 -5.346 53.735 1.00 36.44 107 PRO B O 1
ATOM 1440 N N . LEU B 1 65 ? 86.660 -7.321 53.778 1.00 38.31 108 LEU B N 1
ATOM 1441 C CA . LEU B 1 65 ? 87.450 -7.049 52.592 1.00 38.25 108 LEU B CA 1
ATOM 1442 C C . LEU B 1 65 ? 87.631 -8.331 51.813 1.00 37.96 108 LEU B C 1
ATOM 1443 O O . LEU B 1 65 ? 88.092 -9.333 52.360 1.00 35.93 108 LEU B O 1
ATOM 1448 N N . THR B 1 66 ? 87.240 -8.311 50.544 1.00 35.68 109 THR B N 1
ATOM 1449 C CA . THR B 1 66 ? 87.583 -9.395 49.636 1.00 34.31 109 THR B CA 1
ATOM 1450 C C . THR B 1 66 ? 88.581 -8.881 48.614 1.00 31.48 109 THR B C 1
ATOM 1451 O O . THR B 1 66 ? 88.331 -7.890 47.928 1.00 37.28 109 THR B O 1
ATOM 1455 N N . VAL B 1 67 ? 89.719 -9.554 48.510 1.00 29.69 110 VAL B N 1
ATOM 1456 C CA . VAL B 1 67 ? 90.705 -9.191 47.497 1.00 25.48 110 VAL B CA 1
ATOM 1457 C C . VAL B 1 67 ? 90.651 -10.280 46.432 1.00 32.19 110 VAL B C 1
ATOM 1458 O O . VAL B 1 67 ? 90.558 -11.469 46.748 1.00 27.88 110 VAL B O 1
ATOM 1462 N N . SER B 1 68 ? 90.626 -9.874 45.168 1.00 29.30 111 SER B N 1
ATOM 1463 C CA . SER B 1 68 ? 90.592 -10.849 44.085 1.00 34.84 111 SER B CA 1
ATOM 1464 C C . SER B 1 68 ? 91.360 -10.371 42.843 1.00 28.17 111 SER B C 1
ATOM 1465 O O . SER B 1 68 ? 91.651 -9.191 42.698 1.00 29.67 111 SER B O 1
ATOM 1468 N N . GLY B 1 69 ? 91.686 -11.295 41.950 1.00 28.81 112 GLY B N 1
ATOM 1469 C CA . GLY B 1 69 ? 92.423 -10.941 40.750 1.00 32.90 112 GLY B CA 1
ATOM 1470 C C . GLY B 1 69 ? 92.931 -12.153 39.992 1.00 35.24 112 GLY B C 1
ATOM 1471 O O . GLY B 1 69 ? 92.373 -13.244 40.094 1.00 33.42 112 GLY B O 1
ATOM 1472 N N . TYR B 1 70 ? 94.005 -11.964 39.234 1.00 35.12 113 TYR B N 1
ATOM 1473 C CA . TYR B 1 70 ? 94.561 -13.055 38.438 1.00 26.38 113 TYR B CA 1
ATOM 1474 C C . TYR B 1 70 ? 96.072 -13.091 38.551 1.00 29.59 113 TYR B C 1
ATOM 1475 O O . TYR B 1 70 ? 96.696 -12.103 38.942 1.00 35.89 113 TYR B O 1
ATOM 1484 N N . VAL B 1 71 ? 96.656 -14.236 38.205 1.00 49.49 114 VAL B N 1
ATOM 1485 C CA . VAL B 1 71 ? 98.100 -14.345 38.079 1.00 43.22 114 VAL B CA 1
ATOM 1486 C C . VAL B 1 71 ? 98.458 -14.602 36.618 1.00 49.58 114 VAL B C 1
ATOM 1487 O O . VAL B 1 71 ? 97.994 -15.572 36.023 1.00 43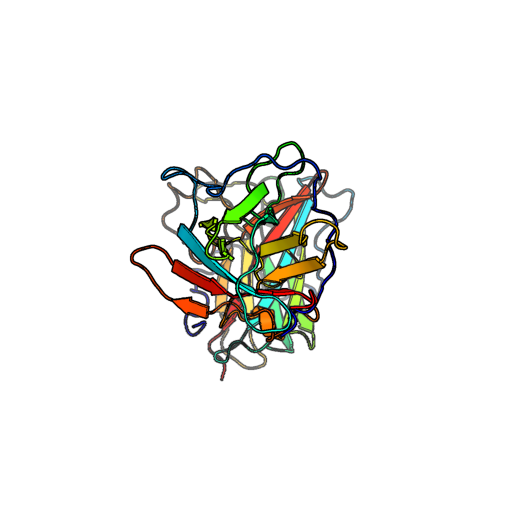.65 114 VAL B O 1
ATOM 1491 N N . PHE B 1 72 ? 99.247 -13.702 36.036 1.00 41.21 115 PHE B N 1
ATOM 1492 C CA . PHE B 1 72 ? 99.643 -13.814 34.640 1.00 50.49 115 PHE B CA 1
ATOM 1493 C C . PHE B 1 72 ? 101.120 -14.134 34.505 1.00 53.84 115 PHE B C 1
ATOM 1494 O O . PHE B 1 72 ? 101.897 -13.846 35.408 1.00 52.87 115 PHE B O 1
ATOM 1502 N N . GLY B 1 73 ? 101.504 -14.725 33.376 1.00 50.80 116 GLY B N 1
ATOM 1503 C CA . GLY B 1 73 ? 102.909 -14.891 33.047 1.00 52.20 116 GLY B CA 1
ATOM 1504 C C . GLY B 1 73 ? 103.380 -13.862 32.028 1.00 55.96 116 GLY B C 1
ATOM 1505 O O . GLY B 1 73 ? 102.679 -12.882 31.753 1.00 52.36 116 GLY B O 1
ATOM 1506 N N . ARG B 1 74 ? 104.556 -14.102 31.450 1.00 60.63 117 ARG B N 1
ATOM 1507 C CA . ARG B 1 74 ? 105.202 -13.152 30.538 1.00 61.55 117 ARG B CA 1
ATOM 1508 C C . ARG B 1 74 ? 104.388 -12.867 29.285 1.00 60.83 117 ARG B C 1
ATOM 1509 O O . ARG B 1 74 ? 104.585 -11.841 28.634 1.00 62.48 117 ARG B O 1
ATOM 1517 N N . ALA B 1 75 ? 103.489 -13.776 28.931 1.00 53.01 118 ALA B N 1
ATOM 1518 C CA . ALA B 1 75 ? 102.732 -13.600 27.701 1.00 56.82 118 ALA B CA 1
ATOM 1519 C C . ALA B 1 75 ? 101.331 -13.065 27.971 1.00 57.07 118 ALA B C 1
ATOM 1520 O O . ALA B 1 75 ? 100.448 -13.170 27.115 1.00 55.28 118 ALA B O 1
ATOM 1522 N N . CYS B 1 76 ? 101.138 -12.494 29.161 1.00 48.25 119 CYS B N 1
ATOM 1523 C CA . CYS B 1 76 ? 99.851 -11.915 29.542 1.00 51.16 119 CYS B CA 1
ATOM 1524 C C . CYS B 1 76 ? 98.750 -12.980 29.474 1.00 51.90 119 CYS B C 1
ATOM 1525 O O . CYS B 1 76 ? 97.596 -12.682 29.177 1.00 54.20 119 CYS B O 1
ATOM 1528 N N . LYS B 1 77 ? 99.133 -14.227 29.711 1.00 46.22 120 LYS B N 1
ATOM 1529 C CA . LYS B 1 77 ? 98.189 -15.331 29.766 1.00 52.65 120 LYS B CA 1
ATOM 1530 C C . LYS B 1 77 ? 98.103 -15.873 31.184 1.00 47.20 120 LYS B C 1
ATOM 1531 O O . LYS B 1 77 ? 99.091 -15.861 31.908 1.00 52.32 120 LYS B O 1
ATOM 1537 N N . PRO B 1 78 ? 96.919 -16.358 31.581 1.00 55.72 121 PRO B N 1
ATOM 1538 C CA . PRO B 1 78 ? 96.718 -16.797 32.964 1.00 54.35 121 PRO B CA 1
ATOM 1539 C C . PRO B 1 78 ? 97.668 -17.930 33.319 1.00 60.44 121 PRO B C 1
ATOM 1540 O O . PRO B 1 78 ? 98.034 -18.717 32.439 1.00 50.20 121 PRO B O 1
ATOM 1544 N N . LEU B 1 79 ? 98.090 -17.978 34.581 1.00 47.77 122 LEU B N 1
ATOM 1545 C CA . LEU B 1 79 ? 98.937 -19.054 35.079 1.00 48.98 122 LEU B CA 1
ATOM 1546 C C . LEU B 1 79 ? 98.140 -19.928 36.038 1.00 53.98 122 LEU B C 1
ATOM 1547 O O . LEU B 1 79 ? 97.556 -19.441 37.003 1.00 48.42 122 LEU B O 1
ATOM 1552 N N . THR B 1 80 ? 98.124 -21.227 35.776 1.00 56.90 123 THR B N 1
ATOM 1553 C CA . THR B 1 80 ? 97.320 -22.139 36.571 1.00 59.58 123 THR B CA 1
ATOM 1554 C C . THR B 1 80 ? 98.161 -22.872 37.624 1.00 60.38 123 THR B C 1
ATOM 1555 O O . THR B 1 80 ? 99.358 -23.104 37.427 1.00 59.09 123 THR B O 1
ATOM 1559 N N . GLY B 1 81 ? 97.529 -23.217 38.745 1.00 56.46 124 GLY B N 1
ATOM 1560 C CA . GLY B 1 81 ? 98.192 -23.956 39.805 1.00 58.30 124 GLY B CA 1
ATOM 1561 C C . GLY B 1 81 ? 99.222 -23.156 40.583 1.00 54.63 124 GLY B C 1
ATOM 1562 O O . GLY B 1 81 ? 100.132 -23.728 41.181 1.00 53.73 124 GLY B O 1
ATOM 1563 N N . VAL B 1 82 ? 99.095 -21.833 40.576 1.00 54.91 125 VAL B N 1
ATOM 1564 C CA . VAL B 1 82 ? 100.032 -20.983 41.303 1.00 48.49 125 VAL B CA 1
ATOM 1565 C C . VAL B 1 82 ? 99.716 -20.966 42.795 1.00 47.88 125 VAL B C 1
ATOM 1566 O O . VAL B 1 82 ? 98.564 -20.813 43.195 1.00 47.57 125 VAL B O 1
ATOM 1570 N N . LEU B 1 83 ? 100.740 -21.139 43.619 1.00 47.79 126 LEU B N 1
ATOM 1571 C CA . LEU B 1 83 ? 100.564 -21.020 45.059 1.00 48.22 126 LEU B CA 1
ATOM 1572 C C . LEU B 1 83 ? 100.516 -19.559 45.472 1.00 47.42 126 LEU B C 1
ATOM 1573 O O . LEU B 1 83 ? 101.449 -18.810 45.193 1.00 49.31 126 LEU B O 1
ATOM 1578 N N . LEU B 1 84 ? 99.428 -19.154 46.127 1.00 44.23 127 LEU B N 1
ATOM 1579 C CA . LEU B 1 84 ? 99.356 -17.832 46.748 1.00 43.54 127 LEU B CA 1
ATOM 1580 C C . LEU B 1 84 ? 99.127 -17.983 48.257 1.00 45.75 127 LEU B C 1
ATOM 1581 O O . LEU B 1 84 ? 98.093 -18.490 48.693 1.00 42.85 127 LEU B O 1
ATOM 1586 N N . ASP B 1 85 ? 100.087 -17.526 49.049 1.00 41.25 128 ASP B N 1
ATOM 1587 C CA . ASP B 1 85 ? 100.042 -17.727 50.494 1.00 41.29 128 ASP B CA 1
ATOM 1588 C C . ASP B 1 85 ? 99.986 -16.358 51.144 1.00 41.89 128 ASP B C 1
ATOM 1589 O O . ASP B 1 85 ? 100.955 -15.598 51.072 1.00 40.03 128 ASP B O 1
ATOM 1594 N N . PHE B 1 86 ? 98.838 -16.025 51.734 1.00 38.98 129 PHE B N 1
ATOM 1595 C CA . PHE B 1 86 ? 98.618 -14.691 52.290 1.00 37.20 129 PHE B CA 1
ATOM 1596 C C . PHE B 1 86 ? 98.728 -14.688 53.819 1.00 37.11 129 PHE B C 1
ATOM 1597 O O . PHE B 1 86 ? 98.266 -15.612 54.473 1.00 38.39 129 PHE B O 1
ATOM 1605 N N . TRP B 1 87 ? 99.287 -13.617 54.379 1.00 35.63 130 TRP B N 1
ATOM 1606 C CA . TRP B 1 87 ? 99.155 -13.358 55.808 1.00 42.01 130 TRP B CA 1
ATOM 1607 C C . TRP B 1 87 ? 99.068 -11.850 56.064 1.00 35.54 130 TRP B C 1
ATOM 1608 O O . TRP B 1 87 ? 99.412 -11.045 55.185 1.00 34.52 130 TRP B O 1
ATOM 1619 N N . GLN B 1 88 ? 98.556 -11.471 57.237 1.00 34.72 131 GLN B N 1
ATOM 1620 C CA . GLN B 1 88 ? 98.245 -10.070 57.541 1.00 31.52 131 GLN B CA 1
ATOM 1621 C C . GLN B 1 88 ? 97.928 -9.910 59.015 1.00 33.24 131 GLN B C 1
ATOM 1622 O O . GLN B 1 88 ? 97.721 -10.893 59.726 1.00 36.42 131 GLN B O 1
ATOM 1628 N N . ALA B 1 89 ? 97.868 -8.667 59.469 1.00 30.17 132 ALA B N 1
ATOM 1629 C CA . ALA B 1 89 ? 97.439 -8.394 60.835 1.00 34.36 132 ALA B CA 1
ATOM 1630 C C . ALA B 1 89 ? 95.914 -8.466 60.920 1.00 40.20 132 ALA B C 1
ATOM 1631 O O . ALA B 1 89 ? 95.223 -8.360 59.895 1.00 36.19 132 ALA B O 1
ATOM 1633 N N . ASP B 1 90 ? 95.395 -8.664 62.133 1.00 33.14 133 ASP B N 1
ATOM 1634 C CA . ASP B 1 90 ? 93.952 -8.599 62.360 1.00 33.09 133 ASP B CA 1
ATOM 1635 C C . ASP B 1 90 ? 93.533 -7.131 62.398 1.00 32.83 133 ASP B C 1
ATOM 1636 O O . ASP B 1 90 ? 94.372 -6.244 62.250 1.00 29.23 133 ASP B O 1
ATOM 1641 N N . THR B 1 91 ? 92.257 -6.864 62.649 1.00 34.10 134 THR B N 1
ATOM 1642 C CA . THR B 1 91 ? 91.771 -5.488 62.596 1.00 31.70 134 THR B CA 1
ATOM 1643 C C . THR B 1 91 ? 92.486 -4.571 63.609 1.00 37.51 134 THR B C 1
ATOM 1644 O O . THR B 1 91 ? 92.514 -3.348 63.442 1.00 35.33 134 THR B O 1
ATOM 1648 N N . GLY B 1 92 ? 93.094 -5.163 64.636 1.00 32.58 135 GLY B N 1
ATOM 1649 C CA . GLY B 1 92 ? 93.784 -4.377 65.643 1.00 34.14 135 GLY B CA 1
ATOM 1650 C C . GLY B 1 92 ? 95.290 -4.263 65.443 1.00 34.08 135 GLY B C 1
ATOM 1651 O O . GLY B 1 92 ? 95.997 -3.690 66.276 1.00 30.41 135 GLY B O 1
ATOM 1652 N N . GLY B 1 93 ? 95.788 -4.803 64.338 1.00 33.88 136 GLY B N 1
ATOM 1653 C CA . GLY B 1 93 ? 97.199 -4.690 64.009 1.00 31.87 136 GLY B CA 1
ATOM 1654 C C . GLY B 1 93 ? 98.089 -5.784 64.588 1.00 31.18 136 GLY B C 1
ATOM 1655 O O . GLY B 1 93 ? 99.319 -5.661 64.573 1.00 30.69 136 GLY B O 1
ATOM 1656 N N . ALA B 1 94 ? 97.487 -6.851 65.106 1.00 29.58 137 ALA B N 1
ATOM 1657 C CA . ALA B 1 94 ? 98.277 -7.955 65.648 1.00 31.18 137 ALA B CA 1
ATOM 1658 C C . ALA B 1 94 ? 98.344 -9.147 64.688 1.00 31.89 137 ALA B C 1
ATOM 1659 O O . ALA B 1 94 ? 97.356 -9.460 64.032 1.00 32.32 137 ALA B O 1
ATOM 1661 N N . TYR B 1 95 ? 99.518 -9.779 64.593 1.00 32.33 138 TYR B N 1
ATOM 1662 C CA . TYR B 1 95 ? 99.703 -11.028 63.842 1.00 38.85 138 TYR B CA 1
ATOM 1663 C C . TYR B 1 95 ? 99.642 -12.219 64.804 1.00 44.21 138 TYR B C 1
ATOM 1664 O O . TYR B 1 95 ? 100.000 -12.085 65.977 1.00 40.97 138 TYR B O 1
ATOM 1673 N N . ASP B 1 96 ? 99.201 -13.375 64.308 1.00 36.78 139 ASP B N 1
ATOM 1674 C CA . ASP B 1 96 ? 99.139 -14.600 65.110 1.00 40.18 139 ASP B CA 1
ATOM 1675 C C . ASP B 1 96 ? 100.406 -15.439 64.930 1.00 42.13 139 ASP B C 1
ATOM 1676 O O . ASP B 1 96 ? 100.597 -16.057 63.874 1.00 44.43 139 ASP B O 1
ATOM 1681 N N . MET B 1 97 ? 101.265 -15.464 65.952 1.00 39.56 140 MET B N 1
ATOM 1682 C CA . MET B 1 97 ? 102.499 -16.254 65.886 1.00 46.67 140 MET B CA 1
ATOM 1683 C C . MET B 1 97 ? 102.291 -17.650 66.472 1.00 48.80 140 MET B C 1
ATOM 1684 O O . MET B 1 97 ? 103.110 -18.548 66.263 1.00 48.47 140 MET B O 1
ATOM 1689 N N . THR B 1 98 ? 101.199 -17.829 67.210 1.00 45.39 141 THR B N 1
ATOM 1690 C CA . THR B 1 98 ? 100.946 -19.098 67.885 1.00 47.66 141 THR B CA 1
ATOM 1691 C C . THR B 1 98 ? 100.126 -20.059 67.042 1.00 51.35 141 THR B C 1
ATOM 1692 O O . THR B 1 98 ? 100.475 -21.228 66.894 1.00 57.92 141 THR B O 1
ATOM 1696 N N . GLY B 1 99 ? 99.057 -19.546 66.451 1.00 47.44 142 GLY B N 1
ATOM 1697 C CA . GLY B 1 99 ? 98.212 -20.348 65.591 1.00 48.46 142 GLY B CA 1
ATOM 1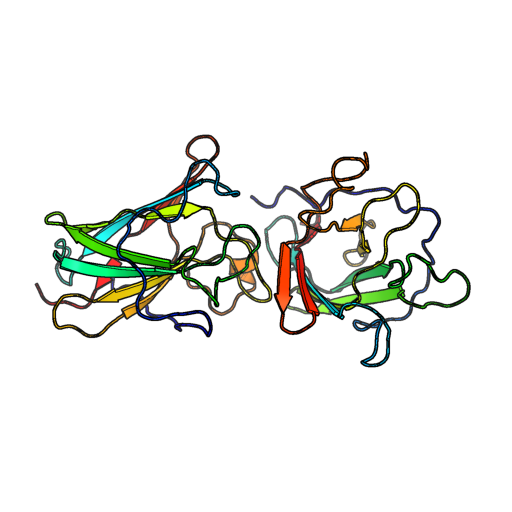698 C C . GLY B 1 99 ? 98.346 -19.863 64.166 1.00 45.74 142 GLY B C 1
ATOM 1699 O O . GLY B 1 99 ? 99.422 -19.434 63.747 1.00 46.66 142 GLY B O 1
ATOM 1700 N N . PHE B 1 100 ? 97.257 -19.941 63.418 1.00 45.92 143 PHE B N 1
ATOM 1701 C CA . PHE B 1 100 ? 97.279 -19.546 62.017 1.00 45.94 143 PHE B CA 1
ATOM 1702 C C . PHE B 1 100 ? 96.172 -18.562 61.663 1.00 45.11 143 PHE B C 1
ATOM 1703 O O . PHE B 1 100 ? 95.731 -18.501 60.513 1.00 45.81 143 PHE B O 1
ATOM 1711 N N . ALA B 1 101 ? 95.728 -17.786 62.648 1.00 43.08 144 ALA B N 1
ATOM 1712 C CA . ALA B 1 101 ? 94.749 -16.739 62.380 1.00 41.85 144 ALA B CA 1
ATOM 1713 C C . ALA B 1 101 ? 95.272 -15.783 61.307 1.00 46.35 144 ALA B C 1
ATOM 1714 O O . ALA B 1 101 ? 96.432 -15.360 61.350 1.00 40.32 144 ALA B O 1
ATOM 1716 N N . PHE B 1 102 ? 94.403 -15.451 60.356 1.00 40.95 145 PHE B N 1
ATOM 1717 C CA . PHE B 1 102 ? 94.731 -14.555 59.245 1.00 38.59 145 PHE B CA 1
ATOM 1718 C C . PHE B 1 102 ? 95.901 -15.037 58.392 1.00 43.64 145 PHE B C 1
ATOM 1719 O O . PHE B 1 102 ? 96.654 -14.241 57.832 1.00 40.30 145 PHE B O 1
ATOM 1727 N N . ARG B 1 103 ? 96.034 -16.354 58.296 1.00 40.12 146 ARG B N 1
ATOM 1728 C CA . ARG B 1 103 ? 97.030 -16.972 57.440 1.00 40.62 146 ARG B CA 1
ATOM 1729 C C . ARG B 1 103 ? 96.338 -18.048 56.614 1.00 51.11 146 ARG B C 1
ATOM 1730 O O . ARG B 1 103 ? 95.596 -18.875 57.153 1.00 51.53 146 ARG B O 1
ATOM 1738 N N . GLY B 1 104 ? 96.575 -18.036 55.308 1.00 46.22 147 GLY B N 1
ATOM 1739 C CA . GLY B 1 104 ? 95.985 -19.029 54.429 1.00 46.32 147 GLY B CA 1
ATOM 1740 C C . GLY B 1 104 ? 96.518 -18.976 53.009 1.00 52.01 147 GLY B C 1
ATOM 1741 O O . GLY B 1 104 ? 96.832 -17.898 52.477 1.00 41.79 147 GLY B O 1
ATOM 1742 N N . HIS B 1 105 ? 96.612 -20.149 52.386 1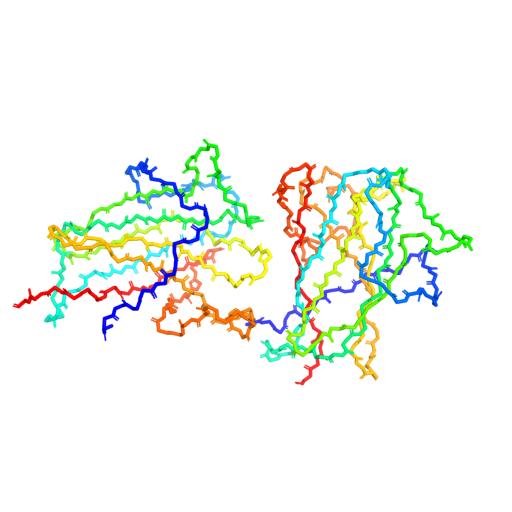.00 45.01 148 HIS B N 1
ATOM 1743 C CA . HIS B 1 105 ? 97.103 -20.241 51.018 1.00 51.20 148 HIS B CA 1
ATOM 1744 C C . HIS B 1 105 ? 96.071 -20.883 50.094 1.00 53.99 148 HIS B C 1
ATOM 1745 O O . HIS B 1 105 ? 95.104 -21.501 50.546 1.00 54.53 148 HIS B O 1
ATOM 1752 N N . GLN B 1 106 ? 96.288 -20.726 48.795 1.00 46.26 149 GLN B N 1
ATOM 1753 C CA . GLN B 1 106 ? 95.381 -21.257 47.792 1.00 47.35 149 GLN B CA 1
ATOM 1754 C C . GLN B 1 106 ? 96.140 -21.448 46.494 1.00 50.21 149 GLN B C 1
ATOM 1755 O O . GLN B 1 106 ? 97.289 -21.013 46.361 1.00 47.90 149 GLN B O 1
ATOM 1761 N N . PHE B 1 107 ? 95.498 -22.118 45.545 1.00 52.88 150 PHE B N 1
ATOM 1762 C CA . PHE B 1 107 ? 96.066 -22.307 44.225 1.00 55.39 150 PHE B CA 1
ATOM 1763 C C . PHE B 1 107 ? 95.132 -21.725 43.183 1.00 52.74 150 PHE B C 1
ATOM 1764 O O . PHE B 1 107 ? 93.916 -21.865 43.295 1.00 57.71 150 PHE B O 1
ATOM 1772 N N . THR B 1 108 ? 95.695 -21.074 42.171 1.00 49.46 151 THR B N 1
ATOM 1773 C CA . THR B 1 108 ? 94.871 -20.501 41.110 1.00 55.98 151 THR B CA 1
ATOM 1774 C C . THR B 1 108 ? 94.239 -21.628 40.308 1.00 59.85 151 THR B C 1
ATOM 1775 O O . THR B 1 108 ? 94.848 -22.685 40.133 1.00 54.16 151 THR B O 1
ATOM 1779 N N . GLY B 1 109 ? 93.007 -21.413 39.854 1.00 67.07 152 GLY B N 1
ATOM 1780 C CA . GLY B 1 109 ? 92.324 -22.386 39.017 1.00 70.41 152 GLY B CA 1
ATOM 1781 C C . GLY B 1 109 ? 92.744 -22.245 37.565 1.00 67.20 152 GLY B C 1
ATOM 1782 O O . GLY B 1 109 ? 93.720 -21.555 37.265 1.00 62.62 152 GLY B O 1
ATOM 1783 N N . ALA B 1 110 ? 92.004 -22.894 36.667 1.00 65.80 153 ALA B N 1
ATOM 1784 C CA . ALA B 1 110 ? 92.310 -22.872 35.239 1.00 64.22 153 ALA B CA 1
ATOM 1785 C C . ALA B 1 110 ? 92.335 -21.458 34.659 1.00 61.84 153 ALA B C 1
ATOM 1786 O O . ALA B 1 110 ? 93.113 -21.159 33.753 1.00 62.46 153 ALA B O 1
ATOM 1788 N N . ASP B 1 111 ? 91.473 -20.593 35.179 1.00 58.15 154 ASP B N 1
ATOM 1789 C CA . ASP B 1 111 ? 91.384 -19.213 34.707 1.00 58.41 154 ASP B CA 1
ATOM 1790 C C . ASP B 1 111 ? 92.445 -18.300 35.335 1.00 59.56 154 ASP B C 1
ATOM 1791 O O . ASP B 1 111 ? 92.525 -17.118 35.012 1.00 46.56 154 ASP B O 1
ATOM 1796 N N . GLY B 1 112 ? 93.252 -18.850 36.238 1.00 56.75 155 GLY B N 1
ATOM 1797 C CA . GLY B 1 112 ? 94.320 -18.091 36.860 1.00 46.76 155 GLY B CA 1
ATOM 1798 C C . GLY B 1 112 ? 93.858 -17.136 37.948 1.00 53.69 155 GLY B C 1
ATOM 1799 O O . GLY B 1 112 ? 94.626 -16.284 38.400 1.00 50.07 155 GLY B O 1
ATOM 1800 N N . SER B 1 113 ? 92.613 -17.287 38.388 1.00 45.08 156 SER B N 1
ATOM 1801 C CA . SER B 1 113 ? 92.037 -16.359 39.355 1.00 51.43 156 SER B CA 1
ATOM 1802 C C . SER B 1 113 ? 92.340 -16.729 40.810 1.00 49.99 156 SER B C 1
ATOM 1803 O O . SER B 1 113 ? 92.613 -17.888 41.122 1.00 49.40 156 SER B O 1
ATOM 1806 N N . PHE B 1 114 ? 92.283 -15.732 41.693 1.00 43.38 157 PHE B N 1
ATOM 1807 C CA . PHE B 1 114 ? 92.329 -15.970 43.132 1.00 43.85 157 PHE B CA 1
ATOM 1808 C C . PHE B 1 114 ? 91.278 -15.121 43.813 1.00 46.31 157 PHE B C 1
ATOM 1809 O O . PHE B 1 114 ? 90.779 -14.160 43.228 1.00 39.39 157 PHE B O 1
ATOM 1817 N N . THR B 1 115 ? 90.931 -15.498 45.039 1.00 46.13 158 THR B N 1
ATOM 1818 C CA . THR B 1 115 ? 90.035 -14.708 45.873 1.00 44.48 158 THR B CA 1
ATOM 1819 C C . THR B 1 115 ? 90.422 -14.899 47.329 1.00 41.84 158 THR B C 1
ATOM 1820 O O . THR B 1 115 ? 90.766 -16.004 47.747 1.0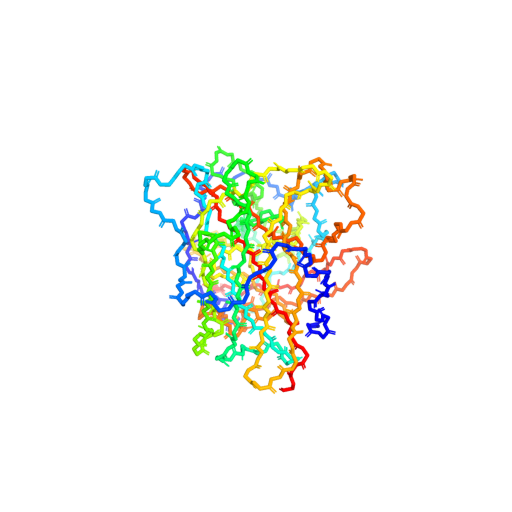0 42.70 158 THR B O 1
ATOM 1824 N N . LEU B 1 116 ? 90.389 -13.813 48.093 1.00 38.03 159 LEU B N 1
ATOM 1825 C CA . LEU B 1 116 ? 90.723 -13.873 49.511 1.00 37.87 159 LEU B CA 1
ATOM 1826 C C . LEU B 1 116 ? 89.690 -13.084 50.291 1.00 42.03 159 LEU B C 1
ATOM 1827 O O . LEU B 1 116 ? 89.587 -11.872 50.121 1.00 38.12 159 LEU B O 1
ATOM 1832 N N . ARG B 1 117 ? 88.915 -13.762 51.129 1.00 44.02 160 ARG B N 1
ATOM 1833 C CA . ARG B 1 117 ? 87.945 -13.070 51.969 1.00 37.54 160 ARG B CA 1
ATOM 1834 C C . ARG B 1 117 ? 88.555 -12.811 53.326 1.00 39.24 160 ARG B C 1
ATOM 1835 O O . ARG B 1 117 ? 88.976 -13.739 54.015 1.00 42.56 160 ARG B O 1
ATOM 1843 N N . THR B 1 118 ? 88.603 -11.549 53.722 1.00 36.26 161 THR B N 1
ATOM 1844 C CA . THR B 1 118 ? 89.294 -11.197 54.951 1.00 35.95 161 THR B CA 1
ATOM 1845 C C . THR B 1 118 ? 88.679 -9.944 55.546 1.00 38.04 161 THR B C 1
ATOM 1846 O O . THR B 1 118 ? 87.558 -9.578 55.201 1.00 36.23 161 THR B O 1
ATOM 1850 N N . ILE B 1 119 ? 89.413 -9.288 56.443 1.00 32.72 162 ILE B N 1
ATOM 1851 C CA . ILE B 1 119 ? 89.048 -7.949 56.894 1.00 31.32 162 ILE B CA 1
ATOM 1852 C C . ILE B 1 119 ? 90.220 -7.014 56.627 1.00 32.14 162 ILE B C 1
ATOM 1853 O O . ILE B 1 119 ? 91.338 -7.481 56.383 1.00 30.26 162 ILE B O 1
ATOM 1858 N N . VAL B 1 120 ? 89.970 -5.707 56.657 1.00 28.43 163 VAL B N 1
ATOM 1859 C CA . VAL B 1 120 ? 91.026 -4.736 56.438 1.00 30.14 163 VAL B CA 1
ATOM 1860 C C . VAL B 1 120 ? 91.984 -4.805 57.623 1.00 33.06 163 VAL B C 1
ATOM 1861 O O . VAL B 1 120 ? 91.563 -4.611 58.756 1.00 34.84 163 VAL B O 1
ATOM 1865 N N . PRO B 1 121 ? 93.272 -5.097 57.368 1.00 31.49 164 PRO B N 1
ATOM 1866 C CA . PRO B 1 121 ? 94.245 -5.181 58.470 1.00 29.71 164 PRO B CA 1
ATOM 1867 C C . PRO B 1 121 ? 94.445 -3.842 59.185 1.00 28.12 164 PRO B C 1
ATOM 1868 O O . PRO B 1 121 ? 94.374 -2.786 58.547 1.00 31.03 164 PRO B O 1
ATOM 1872 N N . GLY B 1 122 ? 94.683 -3.894 60.491 1.00 29.86 165 GLY B N 1
ATOM 1873 C CA . GLY B 1 122 ? 94.918 -2.696 61.269 1.00 30.63 165 GLY B CA 1
ATOM 1874 C C . GLY B 1 122 ? 96.344 -2.177 61.179 1.00 31.70 165 GLY B C 1
ATOM 1875 O O . GLY B 1 122 ? 97.279 -2.909 60.851 1.00 32.65 165 GLY B O 1
ATOM 1876 N N . LEU B 1 123 ? 96.516 -0.899 61.489 1.00 27.31 166 LEU B N 1
ATOM 1877 C CA . LEU B 1 123 ? 97.846 -0.314 61.511 1.00 27.56 166 LEU B CA 1
ATOM 1878 C C . LEU B 1 123 ? 98.612 -0.775 62.752 1.00 29.78 166 LEU B C 1
ATOM 1879 O O . LEU B 1 123 ? 98.020 -1.048 63.810 1.00 25.76 166 LEU B O 1
ATOM 1884 N N . TYR B 1 124 ? 99.929 -0.873 62.609 1.00 26.26 167 TYR B N 1
ATOM 1885 C CA . TYR B 1 124 ? 100.796 -1.164 63.745 1.00 27.24 167 TYR B CA 1
ATOM 1886 C C . TYR B 1 124 ? 102.098 -0.359 63.603 1.00 22.59 167 TYR B C 1
ATOM 1887 O O . TYR B 1 124 ? 102.317 0.261 62.563 1.00 23.52 167 TYR B O 1
ATOM 1896 N N . PRO B 1 125 ? 102.965 -0.343 64.636 1.00 25.27 168 PRO B N 1
ATOM 1897 C CA . PRO B 1 125 ? 104.048 0.654 64.580 1.00 25.07 168 PRO B CA 1
ATOM 1898 C C . PRO B 1 125 ? 105.009 0.580 63.383 1.00 25.01 168 PRO B C 1
ATOM 1899 O O . PRO B 1 125 ? 105.484 -0.496 63.019 1.00 28.89 168 PRO B O 1
ATOM 1903 N N . GLY B 1 126 ? 105.283 1.736 62.786 1.00 23.45 169 GLY B N 1
ATOM 1904 C CA . GLY B 1 126 ? 106.296 1.848 61.755 1.00 25.53 169 GLY B CA 1
ATOM 1905 C C . GLY B 1 126 ? 105.862 1.478 60.339 1.00 36.60 169 GLY B C 1
ATOM 1906 O O . GLY B 1 126 ? 106.623 1.660 59.387 1.00 36.90 169 GLY B O 1
ATOM 1907 N N . ARG B 1 127 ? 104.653 0.948 60.180 1.00 31.96 170 ARG B N 1
ATOM 1908 C CA . ARG B 1 127 ? 104.254 0.469 58.862 1.00 24.42 170 ARG B CA 1
ATOM 1909 C C . ARG B 1 127 ? 102.953 1.059 58.376 1.00 25.07 170 ARG B C 1
ATOM 1910 O O . ARG B 1 127 ? 102.044 1.307 59.168 1.00 23.66 170 ARG B O 1
ATOM 1918 N N . THR B 1 128 ? 102.866 1.276 57.064 1.00 28.43 171 THR B N 1
ATOM 1919 C CA . THR B 1 128 ? 101.579 1.585 56.457 1.00 28.23 171 THR B CA 1
ATOM 1920 C C . THR B 1 128 ? 100.735 0.305 56.381 1.00 25.40 171 THR B C 1
ATOM 1921 O O . THR B 1 128 ? 101.218 -0.788 56.677 1.00 28.19 171 THR B O 1
ATOM 1925 N N . ARG B 1 129 ? 99.478 0.445 55.982 1.00 25.99 172 ARG B N 1
ATOM 1926 C CA . ARG B 1 129 ? 98.560 -0.685 55.933 1.00 18.50 172 ARG B CA 1
ATOM 1927 C C . ARG B 1 129 ? 98.957 -1.647 54.793 1.00 17.20 172 ARG B C 1
ATOM 1928 O O . ARG B 1 129 ? 99.327 -1.208 53.708 1.00 23.64 172 ARG B O 1
ATOM 1936 N N . HIS B 1 130 ? 98.931 -2.953 55.047 1.00 25.09 173 HIS B N 1
ATOM 1937 C CA . HIS B 1 130 ? 99.356 -3.907 54.022 1.00 25.79 173 HIS B CA 1
ATOM 1938 C C . HIS B 1 130 ? 98.882 -5.333 54.290 1.00 31.14 173 HIS B C 1
ATOM 1939 O O . HIS B 1 130 ? 98.550 -5.698 55.414 1.00 28.32 173 HIS B O 1
ATOM 1946 N N . ILE B 1 131 ? 98.864 -6.134 53.230 1.00 28.48 174 ILE B N 1
ATOM 1947 C CA . ILE B 1 131 ? 98.644 -7.572 53.325 1.00 28.08 174 ILE B CA 1
ATOM 1948 C C . ILE B 1 131 ? 99.873 -8.243 52.714 1.00 30.26 174 ILE B C 1
ATOM 1949 O O . ILE B 1 131 ? 100.347 -7.829 51.652 1.00 29.35 174 ILE B O 1
ATOM 1954 N N . HIS B 1 132 ? 100.417 -9.251 53.390 1.00 25.87 175 HIS B N 1
ATOM 1955 C CA . HIS B 1 132 ? 101.582 -9.963 52.862 1.00 27.70 175 HIS B CA 1
ATOM 1956 C C . HIS B 1 132 ? 101.171 -11.083 51.910 1.00 29.24 175 HIS B C 1
ATOM 1957 O O . HIS B 1 132 ? 100.127 -11.705 52.098 1.00 33.78 175 HIS B O 1
ATOM 1964 N N . VAL B 1 133 ? 102.000 -11.369 50.908 1.00 27.09 176 VAL B N 1
ATOM 1965 C CA . VAL B 1 133 ? 101.713 -12.486 50.020 1.00 31.08 176 VAL B CA 1
ATOM 1966 C C . VAL B 1 133 ? 102.972 -13.118 49.428 1.0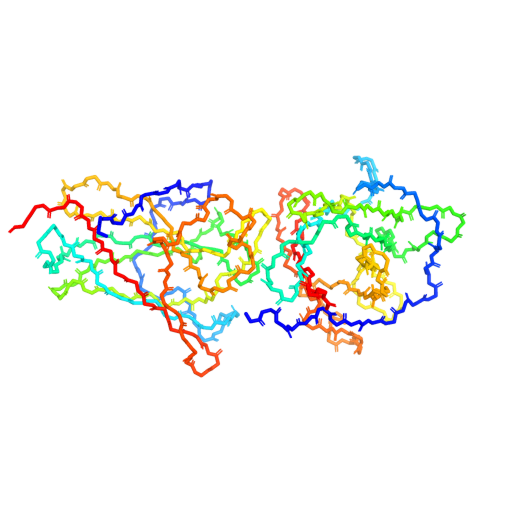0 34.36 176 VAL B C 1
ATOM 1967 O O . VAL B 1 133 ? 103.928 -12.432 49.057 1.00 34.67 176 VAL B O 1
ATOM 1971 N N . LYS B 1 134 ? 102.970 -14.441 49.373 1.00 34.46 177 LYS B N 1
ATOM 1972 C CA . LYS B 1 134 ? 103.960 -15.172 48.607 1.00 36.04 177 LYS B CA 1
ATOM 1973 C C . LYS B 1 134 ? 103.244 -15.834 47.435 1.00 38.02 177 LYS B C 1
ATOM 1974 O O . LYS B 1 134 ? 102.196 -16.463 47.612 1.00 38.74 177 LYS B O 1
ATOM 1980 N N . ALA B 1 135 ? 103.793 -15.649 46.240 1.00 41.71 178 ALA B N 1
ATOM 1981 C CA . ALA B 1 135 ? 103.233 -16.223 45.021 1.00 45.79 178 ALA B CA 1
ATOM 1982 C C . ALA B 1 135 ? 104.243 -17.192 44.427 1.00 46.21 178 ALA B C 1
ATOM 1983 O O . ALA B 1 135 ? 105.405 -16.838 44.238 1.00 46.89 178 ALA B O 1
ATOM 1985 N N . GLN B 1 136 ? 103.809 -18.407 44.114 1.00 43.93 179 GLN B N 1
ATOM 1986 C CA . GLN B 1 136 ? 104.733 -19.371 43.540 1.00 47.56 179 GLN B CA 1
ATOM 1987 C C . GLN B 1 136 ? 104.113 -20.197 42.434 1.00 49.25 179 GLN B C 1
ATOM 1988 O O . GLN B 1 136 ? 103.188 -20.974 42.673 1.00 50.80 179 GLN B O 1
ATOM 1994 N N . ALA B 1 137 ? 104.633 -20.029 41.223 1.00 55.03 180 ALA B N 1
ATOM 1995 C CA . ALA B 1 137 ? 104.216 -20.866 40.111 1.00 64.39 180 ALA B CA 1
ATOM 1996 C C . ALA B 1 137 ? 104.779 -22.249 40.415 1.00 73.50 180 ALA B C 1
ATOM 1997 O O . ALA B 1 137 ? 105.865 -22.351 40.988 1.00 71.45 180 ALA B O 1
ATOM 1999 N N . PRO B 1 138 ? 104.044 -23.315 40.047 1.00 78.35 181 PRO B N 1
ATOM 2000 C CA . PRO B 1 138 ? 104.454 -24.672 40.439 1.00 84.31 181 PRO B CA 1
ATOM 2001 C C . PRO B 1 138 ? 105.911 -24.981 40.098 1.00 85.51 181 PRO B C 1
ATOM 2002 O O . PRO B 1 138 ? 106.292 -24.956 38.926 1.00 82.52 181 PRO B O 1
ATOM 2006 N N . GLY B 1 139 ? 106.711 -25.236 41.133 1.00 84.20 182 GLY B N 1
ATOM 2007 C CA . GLY B 1 139 ? 108.108 -25.605 40.974 1.00 86.12 182 GLY B CA 1
ATOM 2008 C C . GLY B 1 139 ? 109.037 -24.454 40.619 1.00 87.75 182 GLY B C 1
ATOM 2009 O O . GLY B 1 139 ? 110.194 -24.678 40.275 1.00 87.67 182 GLY B O 1
ATOM 2010 N N . ARG B 1 140 ? 108.550 -23.221 40.737 1.00 85.23 183 ARG B N 1
ATOM 2011 C CA . ARG B 1 140 ? 109.329 -22.046 40.339 1.00 82.91 183 ARG B CA 1
ATOM 2012 C C . ARG B 1 140 ? 109.738 -21.265 41.601 1.00 77.96 183 ARG B C 1
ATOM 2013 O O . ARG B 1 140 ? 109.173 -21.496 42.671 1.00 77.19 183 ARG B O 1
ATOM 2021 N N . PRO B 1 141 ? 110.734 -20.358 41.494 1.00 72.76 184 PRO B N 1
ATOM 2022 C CA . PRO B 1 141 ? 111.121 -19.568 42.672 1.00 69.16 184 PRO B CA 1
ATOM 2023 C C . PRO B 1 141 ? 109.968 -18.764 43.262 1.00 68.61 184 PRO B C 1
ATOM 2024 O O . PRO B 1 141 ? 109.045 -18.379 42.544 1.00 75.82 184 PRO B O 1
ATOM 2028 N N . VAL B 1 142 ? 110.034 -18.504 44.562 1.00 58.11 185 VAL B N 1
ATOM 2029 C CA . VAL B 1 142 ? 108.969 -17.788 45.248 1.00 53.37 185 VAL B CA 1
ATOM 2030 C C . VAL B 1 142 ? 109.099 -16.279 45.123 1.00 57.42 185 VAL B C 1
ATOM 2031 O O . VAL B 1 142 ? 110.161 -15.710 45.379 1.00 64.08 185 VAL B O 1
ATOM 2035 N N . LEU B 1 143 ? 108.009 -15.629 44.733 1.00 52.55 186 LEU B N 1
ATOM 2036 C CA . LEU B 1 143 ? 107.931 -14.183 44.827 1.00 47.42 186 LEU B CA 1
ATOM 2037 C C . LEU B 1 143 ? 107.331 -13.811 46.176 1.00 45.21 186 LEU B C 1
ATOM 2038 O O . LEU B 1 143 ? 106.199 -14.181 46.476 1.00 45.67 186 LEU B O 1
ATOM 2043 N N . THR B 1 144 ? 108.103 -13.090 46.986 1.00 43.91 187 THR B N 1
ATOM 2044 C CA . THR B 1 144 ? 107.624 -12.557 48.255 1.00 36.66 187 THR B CA 1
ATOM 2045 C C . THR B 1 144 ? 107.392 -11.065 48.101 1.00 35.69 187 THR B C 1
ATOM 2046 O O . THR B 1 144 ? 108.275 -10.335 47.639 1.00 38.62 187 THR B O 1
ATOM 2050 N N . THR B 1 145 ? 106.205 -10.603 48.469 1.00 33.63 188 THR B N 1
ATOM 2051 C CA . THR B 1 145 ? 105.883 -9.190 48.302 1.00 32.80 188 THR B CA 1
ATOM 2052 C C . THR B 1 145 ? 104.753 -8.770 49.238 1.00 28.42 188 THR B C 1
ATOM 2053 O O . THR B 1 145 ? 104.328 -9.548 50.086 1.00 29.76 188 THR B O 1
ATOM 2057 N N . GLN B 1 146 ? 104.289 -7.536 49.092 1.00 28.75 189 GLN B N 1
ATOM 2058 C CA . GLN B 1 146 ? 103.197 -6.994 49.892 1.00 31.16 189 GLN B CA 1
ATOM 2059 C C . GLN B 1 146 ? 102.225 -6.222 49.011 1.00 33.50 189 GLN B C 1
ATOM 2060 O O . GLN B 1 146 ? 102.618 -5.714 47.965 1.00 35.65 189 GLN B O 1
ATOM 2066 N N . LEU B 1 147 ? 100.973 -6.104 49.448 1.00 29.62 190 LEU B N 1
ATOM 2067 C CA . LEU B 1 147 ? 99.979 -5.308 48.726 1.00 33.99 190 LEU B CA 1
ATOM 2068 C C . LEU B 1 147 ? 99.540 -4.112 49.561 1.00 33.84 190 LEU B C 1
ATOM 2069 O O . LEU B 1 147 ? 99.358 -4.221 50.773 1.00 29.81 190 LEU B O 1
ATOM 2074 N N . TYR B 1 148 ? 99.376 -2.968 48.910 1.00 33.63 191 TYR B N 1
ATOM 2075 C CA . TYR B 1 148 ? 99.060 -1.736 49.628 1.00 22.90 191 TYR B CA 1
ATOM 2076 C C . TYR B 1 148 ? 97.674 -1.162 49.340 1.00 22.96 191 TYR B C 1
ATOM 2077 O O . TYR B 1 148 ? 97.022 -1.541 48.356 1.00 29.58 191 TYR B O 1
ATOM 2086 N N . PHE B 1 149 ? 97.253 -0.219 50.181 1.00 29.80 192 PHE B N 1
ATOM 2087 C CA . PHE B 1 149 ? 95.922 0.368 50.089 1.00 23.46 192 PHE B CA 1
ATOM 2088 C C . PHE B 1 149 ? 95.990 1.811 49.619 1.00 24.65 192 PHE B C 1
ATOM 2089 O O . PHE B 1 149 ? 96.826 2.587 50.068 1.00 25.00 192 PHE B O 1
ATOM 2097 N N . PRO B 1 150 ? 95.070 2.190 48.730 1.00 26.18 193 PRO B N 1
ATOM 2098 C CA . PRO B 1 150 ? 95.087 3.540 48.173 1.00 29.10 193 PRO B CA 1
ATOM 2099 C C . PRO B 1 150 ? 94.672 4.572 49.208 1.00 28.26 193 PRO B C 1
ATOM 2100 O O . PRO B 1 150 ? 93.795 4.305 50.031 1.00 36.97 193 PRO B O 1
ATOM 2104 N N . GLY B 1 151 ? 95.327 5.726 49.183 1.00 27.66 194 GLY B N 1
ATOM 2105 C CA . GLY B 1 151 ? 94.907 6.881 49.961 1.00 24.52 194 GLY B CA 1
ATOM 2106 C C . GLY B 1 151 ? 95.281 6.852 51.427 1.00 30.09 194 GLY B C 1
ATOM 2107 O O . GLY B 1 151 ? 94.801 7.678 52.200 1.00 34.96 194 GLY B O 1
ATOM 2108 N N . GLU B 1 152 ? 96.126 5.904 51.823 1.00 26.04 195 GLU B N 1
ATOM 2109 C CA . GLU B 1 152 ? 96.578 5.826 53.211 1.00 26.51 195 GLU B CA 1
ATOM 2110 C C . GLU B 1 152 ? 97.646 6.871 53.493 1.00 29.89 195 GLU B C 1
ATOM 2111 O O . GLU B 1 152 ? 98.675 6.907 52.819 1.00 29.09 195 GLU B O 1
ATOM 2117 N N . PRO B 1 153 ? 97.414 7.719 54.504 1.00 34.85 196 PRO B N 1
ATOM 2118 C CA . PRO B 1 153 ? 98.415 8.726 54.857 1.00 28.00 196 PRO B CA 1
ATOM 2119 C C . PRO B 1 153 ? 99.805 8.119 55.078 1.00 23.21 196 PRO B C 1
ATOM 2120 O O . PRO B 1 153 ? 100.767 8.711 54.613 1.00 25.44 196 PRO B O 1
ATOM 2124 N N . ARG B 1 154 ? 99.913 6.942 55.700 1.00 22.17 197 ARG B N 1
ATOM 2125 C CA A ARG B 1 154 ? 101.219 6.334 55.946 0.01 27.73 197 ARG B CA 1
ATOM 2126 C CA B ARG B 1 154 ? 101.226 6.334 55.941 0.99 22.31 197 ARG B CA 1
ATOM 2127 C C . ARG B 1 154 ? 101.939 5.847 54.681 1.00 30.46 197 ARG B C 1
ATOM 2128 O O . ARG B 1 154 ? 103.093 5.422 54.750 1.00 25.20 197 ARG B O 1
ATOM 2143 N N . ASN B 1 155 ? 101.266 5.899 53.530 1.00 28.64 198 ASN B N 1
ATOM 2144 C CA . ASN B 1 155 ? 101.954 5.589 52.272 1.00 28.59 198 ASN B CA 1
ATOM 2145 C C . ASN B 1 155 ? 103.060 6.622 51.992 1.00 28.96 198 ASN B C 1
ATOM 2146 O O . ASN B 1 155 ? 104.015 6.345 51.272 1.00 30.65 198 ASN B O 1
ATOM 2151 N N . THR B 1 156 ? 102.923 7.814 52.568 1.00 32.66 199 THR B N 1
ATOM 2152 C CA . THR B 1 156 ? 103.929 8.860 52.422 1.00 33.15 199 THR B CA 1
ATOM 2153 C C . THR B 1 156 ? 105.056 8.745 53.463 1.00 34.07 199 THR B C 1
ATOM 2154 O O . THR B 1 156 ? 106.119 9.320 53.277 1.00 32.53 199 THR B O 1
ATOM 2158 N N . THR B 1 157 ? 104.831 7.998 54.547 1.00 28.42 200 THR B N 1
ATOM 2159 C CA . THR B 1 157 ? 105.833 7.874 55.610 1.00 26.90 200 THR B CA 1
ATOM 2160 C C . THR B 1 157 ? 106.615 6.554 55.539 1.00 36.06 200 THR B C 1
ATOM 2161 O O . THR B 1 157 ? 107.743 6.453 56.012 1.00 40.74 200 THR B O 1
ATOM 2165 N N . ASP B 1 158 ? 106.001 5.535 54.956 1.00 34.54 201 ASP B N 1
ATOM 2166 C CA . ASP B 1 158 ? 106.584 4.200 54.943 1.00 30.90 201 ASP B CA 1
ATOM 2167 C C . ASP B 1 158 ? 107.466 4.047 53.706 1.00 36.79 201 ASP B C 1
ATOM 2168 O O . ASP B 1 158 ? 106.961 3.972 52.581 1.00 32.62 201 ASP B O 1
ATOM 2173 N N . ALA B 1 159 ? 108.779 3.987 53.925 1.00 37.29 202 ALA B N 1
ATOM 2174 C CA . ALA B 1 159 ? 109.757 3.893 52.840 1.00 43.80 202 ALA B CA 1
ATOM 2175 C C . ALA B 1 159 ? 109.561 2.677 51.938 1.00 49.37 202 ALA B C 1
ATOM 2176 O O . ALA B 1 159 ? 109.989 2.678 50.787 1.00 50.63 202 ALA B O 1
ATOM 2178 N N . LEU B 1 160 ? 108.916 1.640 52.468 1.00 49.91 203 LEU B N 1
ATOM 2179 C CA . LEU B 1 160 ? 108.667 0.415 51.711 1.00 45.36 203 LEU B CA 1
ATOM 2180 C C . LEU B 1 160 ? 107.512 0.547 50.738 1.00 41.39 203 LEU B C 1
ATOM 2181 O O . LEU B 1 160 ? 107.323 -0.315 49.885 1.00 48.83 203 LEU B O 1
ATOM 2186 N N . PHE B 1 161 ? 106.714 1.603 50.875 1.00 39.61 204 PHE B N 1
ATOM 2187 C CA . PHE B 1 161 ? 105.540 1.735 50.027 1.00 37.76 204 PHE B CA 1
ATOM 2188 C C . PHE B 1 161 ? 105.944 1.809 48.563 1.00 36.85 204 PHE B C 1
ATOM 2189 O O . PHE B 1 161 ? 106.888 2.511 48.209 1.00 39.54 204 PHE B O 1
ATOM 2197 N N . ASP B 1 162 ? 105.212 1.095 47.717 1.00 34.85 205 ASP B N 1
ATOM 2198 C CA . ASP B 1 162 ? 105.489 1.086 46.280 1.00 30.43 205 ASP B CA 1
ATOM 2199 C C . ASP B 1 162 ? 104.167 1.100 45.527 1.00 27.89 205 ASP B C 1
ATOM 2200 O O . ASP B 1 162 ? 103.399 0.143 45.597 1.00 32.95 205 ASP B O 1
ATOM 2205 N N . PRO B 1 163 ? 103.901 2.186 44.787 1.00 34.55 206 PRO B N 1
ATOM 2206 C CA . PRO B 1 163 ? 102.652 2.344 44.037 1.00 31.26 206 PRO B CA 1
ATOM 2207 C C . PRO B 1 163 ? 102.386 1.191 43.092 1.00 30.01 206 PRO B C 1
ATOM 2208 O O . PRO B 1 163 ? 101.231 0.904 42.775 1.00 34.70 206 PRO B O 1
ATOM 2212 N N . ALA B 1 164 ? 103.443 0.516 42.659 1.00 30.84 207 ALA B N 1
ATOM 2213 C CA . ALA B 1 164 ? 103.284 -0.613 41.757 1.00 28.34 207 ALA B CA 1
ATOM 2214 C C . ALA B 1 164 ? 102.605 -1.773 42.474 1.00 32.58 207 ALA B C 1
ATOM 2215 O O . ALA B 1 164 ? 102.099 -2.685 41.834 1.00 31.86 207 ALA B O 1
ATOM 2217 N N . LEU B 1 165 ? 102.597 -1.735 43.806 1.00 28.49 208 LEU B N 1
ATOM 2218 C CA . LEU B 1 165 ? 101.968 -2.795 44.596 1.00 27.43 208 LEU B CA 1
ATOM 2219 C C . LEU B 1 165 ? 100.643 -2.346 45.221 1.00 30.65 208 LEU B C 1
ATOM 2220 O O . LEU B 1 165 ? 100.117 -2.996 46.131 1.00 26.47 208 LEU B O 1
ATOM 2225 N N . LEU B 1 166 ? 100.112 -1.230 44.732 1.00 29.46 209 LEU B N 1
ATOM 2226 C CA . LEU B 1 166 ? 98.808 -0.751 45.167 1.00 29.54 209 LEU B CA 1
ATOM 2227 C C . LEU B 1 166 ? 97.680 -1.620 44.637 1.00 26.28 209 LEU B C 1
ATOM 2228 O O . LEU B 1 166 ? 97.628 -1.920 43.448 1.00 31.94 209 LEU B O 1
ATOM 2233 N N . MET B 1 167 ? 96.773 -2.020 45.519 1.00 24.09 210 MET B N 1
ATOM 2234 C CA . MET B 1 167 ? 95.498 -2.564 45.088 1.00 26.11 210 MET B CA 1
ATOM 2235 C C . MET B 1 167 ? 94.592 -1.419 44.649 1.00 31.11 210 MET B C 1
ATOM 2236 O O . MET B 1 167 ? 94.733 -0.279 45.116 1.00 24.27 210 MET B O 1
ATOM 2241 N N . ASN B 1 168 ? 93.647 -1.712 43.761 1.00 24.88 211 ASN B N 1
ATOM 2242 C CA . ASN B 1 168 ? 92.470 -0.861 43.655 1.00 24.47 211 ASN B CA 1
ATOM 2243 C C . ASN B 1 168 ? 91.521 -1.338 44.742 1.00 27.66 211 ASN B C 1
ATOM 2244 O O . ASN B 1 168 ? 91.356 -2.541 44.938 1.00 29.88 211 ASN B O 1
ATOM 2249 N N . VAL B 1 169 ? 90.909 -0.403 45.459 1.00 27.72 212 VAL B N 1
ATOM 2250 C CA . VAL B 1 169 ? 89.970 -0.761 46.515 1.00 29.12 212 VAL B CA 1
ATOM 2251 C C . VAL B 1 169 ? 88.748 0.140 46.469 1.00 26.75 212 VAL B C 1
ATOM 2252 O O . VAL B 1 169 ? 88.868 1.360 46.515 1.00 29.39 212 VAL B O 1
ATOM 2256 N N . ARG B 1 170 ? 87.568 -0.454 46.395 1.00 27.92 213 ARG B N 1
ATOM 2257 C CA . ARG B 1 170 ? 86.356 0.344 46.339 1.00 29.23 213 ARG B CA 1
ATOM 2258 C C . ARG B 1 170 ? 85.315 -0.150 47.319 1.00 39.57 213 ARG B C 1
ATOM 2259 O O . ARG B 1 170 ? 85.406 -1.271 47.812 1.00 39.32 213 ARG B O 1
ATOM 2267 N N . SER B 1 171 ? 84.329 0.696 47.601 1.00 43.22 214 SER B N 1
ATOM 2268 C CA . SER B 1 171 ? 83.238 0.334 48.495 1.00 44.14 214 SER B CA 1
ATOM 2269 C C . SER B 1 171 ? 82.425 -0.817 47.945 1.00 44.55 214 SER B C 1
ATOM 2270 O O . SER B 1 171 ? 82.233 -0.947 46.734 1.00 36.72 214 SER B O 1
ATOM 2273 N N . ALA B 1 172 ? 81.964 -1.669 48.848 1.00 51.36 215 ALA B N 1
ATOM 2274 C CA . ALA B 1 172 ? 81.047 -2.731 48.480 1.00 31.01 215 ALA B CA 1
ATOM 2275 C C . ALA B 1 172 ? 80.142 -2.969 49.669 1.00 40.62 215 ALA B C 1
ATOM 2276 O O . ALA B 1 172 ? 80.479 -3.745 50.564 1.00 50.45 215 ALA B O 1
ATOM 2278 N N . GLY B 1 173 ? 78.998 -2.297 49.676 1.00 78.14 216 GLY B N 1
ATOM 2279 C CA . GLY B 1 173 ? 78.115 -2.343 50.818 1.00 71.08 216 GLY B CA 1
ATOM 2280 C C . GLY B 1 173 ? 78.857 -1.874 52.053 1.00 65.65 216 GLY B C 1
ATOM 2281 O O . GLY B 1 173 ? 79.552 -0.853 52.018 1.00 60.74 216 GLY B O 1
ATOM 2282 N N . PRO B 1 174 ? 78.743 -2.637 53.148 1.00 63.95 217 PRO B N 1
ATOM 2283 C CA . PRO B 1 174 ? 79.369 -2.257 54.418 1.00 63.73 217 PRO B CA 1
ATOM 2284 C C . PRO B 1 174 ? 80.887 -2.452 54.398 1.00 60.92 217 PRO B C 1
ATOM 2285 O O . PRO B 1 174 ? 81.565 -1.985 55.310 1.00 57.93 217 PRO B O 1
ATOM 2289 N N . GLY B 1 175 ? 81.407 -3.109 53.365 1.00 48.17 218 GLY B N 1
ATOM 2290 C CA . GLY B 1 175 ? 82.820 -3.424 53.300 1.00 45.34 218 GLY B CA 1
ATOM 2291 C C . GLY B 1 175 ? 83.531 -2.871 52.083 1.00 48.31 218 GLY B C 1
ATOM 2292 O O . GLY B 1 175 ? 83.095 -1.893 51.470 1.00 42.35 218 GLY B O 1
ATOM 2293 N N . ARG B 1 176 ? 84.644 -3.509 51.739 1.00 40.32 219 ARG B N 1
ATOM 2294 C CA . ARG B 1 176 ? 85.482 -3.074 50.634 1.00 37.85 219 ARG B CA 1
ATOM 2295 C C . ARG B 1 176 ? 85.872 -4.258 49.737 1.00 37.03 219 ARG B C 1
ATOM 2296 O O . ARG B 1 176 ? 85.845 -5.417 50.169 1.00 38.12 219 ARG B O 1
ATOM 2304 N N . GLU B 1 177 ? 86.200 -3.953 48.482 1.00 35.78 220 GLU B N 1
ATOM 2305 C CA . GLU B 1 177 ? 86.606 -4.937 47.483 1.00 35.26 220 GLU B CA 1
ATOM 2306 C C . GLU B 1 177 ? 87.947 -4.512 46.905 1.00 35.43 220 GLU B C 1
ATOM 2307 O O . GLU B 1 177 ? 88.052 -3.440 46.295 1.00 32.86 220 GLU B O 1
ATOM 2313 N N . GLY B 1 178 ? 88.959 -5.353 47.067 1.00 34.76 221 GLY B N 1
ATOM 2314 C CA . GLY B 1 178 ? 90.281 -5.050 46.550 1.00 31.97 221 GLY B CA 1
ATOM 2315 C C . GLY B 1 178 ? 90.544 -5.795 45.255 1.00 32.15 221 GLY B C 1
ATOM 2316 O O . GLY B 1 178 ? 90.072 -6.916 45.069 1.00 35.16 221 GLY B O 1
ATOM 2317 N N . THR B 1 179 ? 91.287 -5.158 44.355 1.00 31.49 222 THR B N 1
ATOM 2318 C CA . THR B 1 179 ? 91.620 -5.735 43.055 1.00 30.25 222 THR B CA 1
ATOM 2319 C C . THR B 1 179 ? 93.114 -5.613 42.793 1.00 29.40 222 THR B C 1
ATOM 2320 O O . THR B 1 179 ? 93.665 -4.515 42.901 1.00 29.33 222 THR B O 1
ATOM 2324 N N . PHE B 1 180 ? 93.759 -6.735 42.470 1.00 29.36 223 PHE B N 1
ATOM 2325 C CA . PHE B 1 180 ? 95.196 -6.766 42.166 1.00 35.64 223 PHE B CA 1
ATOM 2326 C C . PHE B 1 180 ? 95.554 -7.968 41.293 1.00 38.00 223 PHE B C 1
ATOM 2327 O O . PHE B 1 180 ? 95.165 -9.097 41.601 1.00 35.79 223 PHE B O 1
ATOM 2335 N N . ASP B 1 181 ? 96.317 -7.722 40.228 1.00 35.41 224 ASP B N 1
ATOM 2336 C CA . ASP B 1 181 ? 96.803 -8.785 39.344 1.00 35.06 224 ASP B CA 1
ATOM 2337 C C . ASP B 1 181 ? 98.321 -8.963 39.500 1.00 35.07 224 ASP B C 1
ATOM 2338 O O . ASP B 1 181 ? 99.067 -7.978 39.569 1.00 31.39 224 ASP B O 1
ATOM 2343 N N . PHE B 1 182 ? 98.768 -10.216 39.571 1.00 33.37 225 PHE B N 1
ATOM 2344 C CA . PHE B 1 182 ? 100.195 -10.531 39.600 1.00 36.64 225 PHE B CA 1
ATOM 2345 C C . PHE B 1 182 ? 100.699 -10.820 38.201 1.00 40.57 225 PHE B C 1
ATOM 2346 O O . PHE B 1 182 ? 99.999 -11.423 37.389 1.00 39.81 225 PHE B O 1
ATOM 2354 N N . VAL B 1 183 ? 101.932 -10.411 37.939 1.00 44.05 226 VAL B N 1
ATOM 2355 C CA . VAL B 1 183 ? 102.644 -10.825 36.740 1.00 46.66 226 VAL B CA 1
ATOM 2356 C C . VAL B 1 183 ? 103.962 -11.454 37.170 1.00 46.66 226 VAL B C 1
ATOM 2357 O O . VAL B 1 183 ? 104.829 -10.780 37.722 1.00 41.60 226 VAL B O 1
ATOM 2361 N N . LEU B 1 184 ? 104.091 -12.756 36.924 1.00 50.42 227 LEU B N 1
ATOM 2362 C CA . LEU B 1 184 ? 105.276 -13.517 37.292 1.00 48.23 227 LEU B CA 1
ATOM 2363 C C . LEU B 1 184 ? 106.159 -13.758 36.076 1.00 54.57 227 LEU B C 1
ATOM 2364 O O . LEU B 1 184 ? 105.674 -13.851 34.945 1.00 49.10 227 LEU B O 1
ATOM 2369 N N . ASP B 1 185 ? 107.459 -13.867 36.317 1.00 59.51 228 ASP B N 1
ATOM 2370 C CA . ASP B 1 185 ? 108.413 -14.115 35.249 1.00 65.85 228 ASP B CA 1
ATOM 2371 C C . ASP B 1 185 ? 108.369 -15.577 34.818 1.00 68.74 228 ASP B C 1
ATOM 2372 O O . ASP B 1 185 ? 109.279 -16.350 35.125 1.00 70.73 228 ASP B O 1
ATOM 2377 N N . VAL B 1 186 ? 107.308 -15.959 34.115 1.00 61.72 229 VAL B N 1
ATOM 2378 C CA . VAL B 1 186 ? 107.165 -17.337 33.661 1.00 67.39 229 VAL B CA 1
ATOM 2379 C C . VAL B 1 186 ? 106.789 -17.382 32.187 1.00 85.88 229 VAL B C 1
ATOM 2380 O O . VAL B 1 186 ? 105.756 -16.842 31.788 1.00 83.73 229 VAL B O 1
ATOM 2384 N N . ALA B 1 187 ? 107.637 -17.997 31.372 1.00 49.77 230 ALA B N 1
ATOM 2385 C CA . ALA B 1 187 ? 107.334 -18.148 29.952 1.00 47.72 230 ALA B CA 1
ATOM 2386 C C . ALA B 1 187 ? 106.148 -19.089 29.768 1.00 40.87 230 ALA B C 1
ATOM 2387 O O . ALA B 1 187 ? 105.200 -18.769 29.049 1.00 93.59 230 ALA B O 1
#

Nearest PDB structures (foldseek):
  4ilt-assembly2_B  TM=1.000E+00  e=1.547E-30  Streptomyces sp. SirexAA-E
  5vg2-assembly3_B  TM=8.959E-01  e=9.556E-14  Tetranychus urticae
  5vg2-assembly1_U  TM=9.023E-01  e=1.770E-13  Tetranychus urticae
  5vg2-assembly4_C  TM=9.032E-01  e=3.100E-13  Tetranychus urticae
  6bdj-assembly2_U  TM=9.142E-01  e=1.005E-12  Tetranychus urticae

CATH classification: 2.60.130.10

Sequence (312 aa):
DPTPDQMEGPYFKPDSPPRTSLVTSSTPGVPLTVSGYVFGRACKPLTGVLLDFWQADTGGAYDMTGFAFRGHQFTGADGSFTTLRTIVPGLYPGRTRHIHVKAQAPGRPVLTTQLYFPGEPRNTTDALFDPALLMNVRSSAGPGREGTFDFVLDVAQDGDDPTPDQMEGPYFKPDSPPRTSLVTSSTPGVPLTVSGYVFGRACKPLTGVLLDFWQADTGGAYDMTGFAFRGHQFTGADGSFTLRTIVPGLYPGRTRHIHVKAQAPGRPVLTTQLYFPGEPRRNTTDALFDPALLMNVRSAGPGREGTFDFVLDVA